Protein AF-A0AAV0VP66-F1 (afdb_monomer)

Mean predicted aligned error: 15.31 Å

Foldseek 3Di:
DDFDFDDDPPPDDPDDQFDFTDGDDPDDDDDDDRDGDPRPDCPPPPPFPFFDLVQLVVLLVVLLVVLLVLLVVLVVVQVVCVDPVVNLLVLLLLLLQLLQLLLLCLLQQLVCVLVVPPLPPVCSLVVSVVVSVVVVVVLVVVLVCCLVPVDPPDPDPPDDDDDDDDDDDDDDDDDDDDDPPPDDDDDDDDDDDDDDDDDPPPVVNVVVVVLLLVLLLLLLLLLQLQSSGPSLSNVLSSVSSSSNCNSPSVDDDSVSSPNSVVNNVVCNPVVNSSVSSNVSSVSSNVCSVPPSSVVLSVSLVVLVVVPSVSSVVSVVSSNNSNCVNSVVSSCSRNVCPSVD

Structure (mmCIF, N/CA/C/O backbone):
data_AF-A0AAV0VP66-F1
#
_entry.id   AF-A0AAV0VP66-F1
#
loop_
_atom_site.group_PDB
_atom_site.id
_atom_site.type_symbol
_atom_site.label_atom_id
_atom_site.label_alt_id
_atom_site.label_comp_id
_atom_site.label_asym_id
_atom_site.label_entity_id
_atom_site.label_seq_id
_atom_site.pdbx_PDB_ins_code
_atom_site.Cartn_x
_atom_site.Cartn_y
_atom_site.Cartn_z
_atom_site.occupancy
_atom_site.B_iso_or_equiv
_atom_site.auth_seq_id
_atom_site.auth_comp_id
_atom_site.auth_asym_id
_atom_site.auth_atom_id
_atom_site.pdbx_PDB_model_num
ATOM 1 N N . MET A 1 1 ? 20.332 17.470 -10.797 1.00 33.59 1 MET A N 1
ATOM 2 C CA . MET A 1 1 ? 21.460 16.596 -11.175 1.00 33.59 1 MET A CA 1
ATOM 3 C C . MET A 1 1 ? 21.037 15.787 -12.396 1.00 33.59 1 MET A C 1
ATOM 5 O O . MET A 1 1 ? 20.355 14.786 -12.252 1.00 33.59 1 MET A O 1
ATOM 9 N N . LEU A 1 2 ? 21.319 16.294 -13.599 1.00 23.45 2 LEU A N 1
ATOM 10 C CA . LEU A 1 2 ? 21.041 15.607 -14.865 1.00 23.45 2 LEU A CA 1
ATOM 11 C C . LEU A 1 2 ? 22.327 14.895 -15.286 1.00 23.45 2 LEU A C 1
ATOM 13 O O . LEU A 1 2 ? 23.313 15.558 -15.590 1.00 23.45 2 LEU A O 1
ATOM 17 N N . VAL A 1 3 ? 22.329 13.564 -15.258 1.00 33.28 3 VAL A N 1
ATOM 18 C CA . VAL A 1 3 ? 23.440 12.749 -15.763 1.00 33.28 3 VAL A CA 1
ATOM 19 C C . VAL A 1 3 ? 23.057 12.293 -17.166 1.00 33.28 3 VAL A C 1
ATOM 21 O O . VAL A 1 3 ? 22.170 11.459 -17.320 1.00 33.28 3 VAL A O 1
ATOM 24 N N . TYR A 1 4 ? 23.692 12.859 -18.192 1.00 28.89 4 TYR A N 1
ATOM 25 C CA . TYR A 1 4 ? 23.571 12.364 -19.563 1.00 28.89 4 TYR A CA 1
ATOM 26 C C . TYR A 1 4 ? 24.667 11.326 -19.821 1.00 28.89 4 TYR A C 1
ATOM 28 O O . TYR A 1 4 ? 25.852 11.637 -19.737 1.00 28.89 4 TYR A O 1
ATOM 36 N N . LEU A 1 5 ? 24.270 10.099 -20.160 1.00 36.03 5 LEU A N 1
ATOM 37 C CA . LEU A 1 5 ? 25.156 9.082 -20.725 1.00 36.03 5 LEU A CA 1
ATOM 38 C C . LEU A 1 5 ? 25.125 9.226 -22.248 1.00 36.03 5 LEU A C 1
ATOM 40 O O . LEU A 1 5 ? 24.182 8.782 -22.895 1.00 36.03 5 LEU A O 1
ATOM 44 N N . SER A 1 6 ? 26.143 9.865 -22.823 1.00 30.36 6 SER A N 1
ATOM 45 C CA . SER A 1 6 ? 26.323 9.891 -24.276 1.00 30.36 6 SER A CA 1
ATOM 46 C C . SER A 1 6 ? 27.320 8.800 -24.659 1.00 30.36 6 SER A C 1
ATOM 48 O O . SER A 1 6 ? 28.516 8.921 -24.400 1.00 30.36 6 SER A O 1
ATOM 50 N N . CYS A 1 7 ? 26.830 7.692 -25.217 1.00 34.31 7 CYS A N 1
ATOM 51 C CA . CYS A 1 7 ? 27.680 6.624 -25.735 1.00 34.31 7 CYS A CA 1
ATOM 52 C C . CYS A 1 7 ? 28.031 6.962 -27.192 1.00 34.31 7 CYS A C 1
ATOM 54 O O . CYS A 1 7 ? 27.229 6.735 -28.096 1.00 34.31 7 CYS A O 1
ATOM 56 N N . TYR A 1 8 ? 29.196 7.571 -27.425 1.00 35.44 8 TYR A N 1
ATOM 57 C CA . TYR A 1 8 ? 29.696 7.788 -28.784 1.00 35.44 8 TYR A CA 1
ATOM 58 C C . TYR A 1 8 ? 30.262 6.476 -29.340 1.00 35.44 8 TYR A C 1
ATOM 60 O O . TYR A 1 8 ? 31.056 5.810 -28.676 1.00 35.44 8 TYR A O 1
ATOM 68 N N . GLN A 1 9 ? 29.869 6.117 -30.566 1.00 34.59 9 GLN A N 1
ATOM 69 C CA . GLN A 1 9 ? 30.483 5.029 -31.332 1.00 34.59 9 GLN A CA 1
ATOM 70 C C . GLN A 1 9 ? 32.011 5.189 -31.350 1.00 34.59 9 GLN A C 1
ATOM 72 O O . GLN A 1 9 ? 32.533 6.221 -31.775 1.00 34.59 9 GLN A O 1
ATOM 77 N N . CYS A 1 10 ? 32.724 4.156 -30.895 1.00 37.25 10 CYS A N 1
ATOM 78 C CA . CYS A 1 10 ? 34.175 4.058 -30.995 1.00 37.25 10 CYS A CA 1
ATOM 79 C C . CYS A 1 10 ? 34.582 3.865 -32.458 1.00 37.25 10 CYS A C 1
ATOM 81 O O . CYS A 1 10 ? 34.696 2.735 -32.922 1.00 37.25 10 CYS A O 1
ATOM 83 N N . ASP A 1 11 ? 34.840 4.962 -33.162 1.0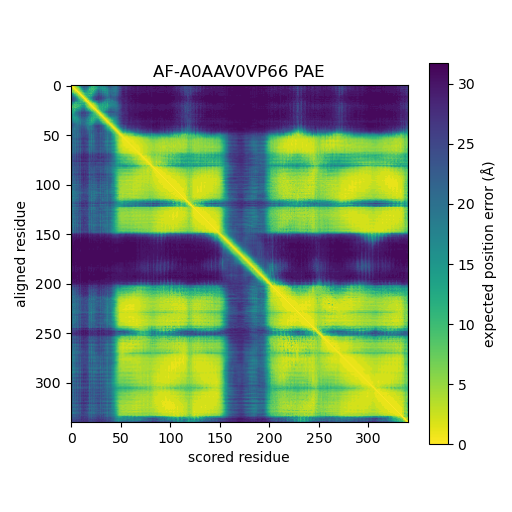0 37.94 11 ASP A N 1
ATOM 84 C CA . ASP A 1 11 ? 35.506 4.929 -34.460 1.00 37.94 11 ASP A CA 1
ATOM 85 C C . ASP A 1 11 ? 36.906 5.536 -34.305 1.00 37.94 11 ASP A C 1
ATOM 87 O O . ASP A 1 11 ? 37.148 6.715 -34.554 1.00 37.94 11 ASP A O 1
ATOM 91 N N . ASN A 1 12 ? 37.843 4.743 -33.772 1.00 37.25 12 ASN A N 1
ATOM 92 C CA . ASN A 1 12 ? 39.264 5.020 -33.966 1.00 37.25 12 ASN A CA 1
ATOM 93 C C . ASN A 1 12 ? 40.121 3.759 -33.797 1.00 37.25 12 ASN A C 1
ATOM 95 O O . ASN A 1 12 ? 40.242 3.178 -32.717 1.00 37.25 12 ASN A O 1
ATOM 99 N N . ALA A 1 13 ? 40.742 3.358 -34.904 1.00 41.72 13 ALA A N 1
ATOM 100 C CA . ALA A 1 13 ? 41.422 2.087 -35.141 1.00 41.72 13 ALA A CA 1
ATOM 101 C C . ALA A 1 13 ? 42.777 1.908 -34.420 1.00 41.72 13 ALA A C 1
ATOM 103 O O . ALA A 1 13 ? 43.668 1.242 -34.943 1.00 41.72 13 ALA A O 1
ATOM 104 N N . SER A 1 14 ? 42.978 2.494 -33.237 1.00 41.12 14 SER A N 1
ATOM 105 C CA . SER A 1 14 ? 44.289 2.463 -32.567 1.00 41.12 14 SER A CA 1
ATOM 106 C C . SER A 1 14 ? 44.303 2.000 -31.108 1.00 41.12 14 SER A C 1
ATOM 108 O O . SER A 1 14 ? 45.395 1.717 -30.617 1.00 41.12 14 SER A O 1
ATOM 110 N N . ARG A 1 15 ? 43.153 1.796 -30.436 1.00 37.66 15 ARG A N 1
ATOM 111 C CA . ARG A 1 15 ? 43.053 1.037 -29.162 1.00 37.66 15 ARG A CA 1
ATOM 112 C C . ARG A 1 15 ? 41.655 0.409 -28.987 1.00 37.66 15 ARG A C 1
ATOM 114 O O . ARG A 1 15 ? 40.714 1.151 -28.736 1.00 37.66 15 ARG A O 1
ATOM 121 N N . PRO A 1 16 ? 41.488 -0.925 -29.067 1.00 34.44 16 PRO A N 1
ATOM 122 C CA . PRO A 1 16 ? 40.156 -1.526 -29.189 1.00 34.44 16 PRO A CA 1
ATOM 123 C C . PRO A 1 16 ? 39.355 -1.681 -27.877 1.00 34.44 16 PRO A C 1
ATOM 125 O O . PRO A 1 16 ? 38.192 -2.051 -27.953 1.00 34.44 16 PRO A O 1
ATOM 128 N N . ASN A 1 17 ? 39.910 -1.395 -26.686 1.00 37.16 17 ASN A N 1
ATOM 129 C CA . ASN A 1 17 ? 39.312 -1.856 -25.414 1.00 37.16 17 ASN A CA 1
ATOM 130 C C . ASN A 1 17 ? 39.158 -0.790 -24.302 1.00 37.16 17 ASN A C 1
ATOM 132 O O . ASN A 1 17 ? 39.160 -1.146 -23.125 1.00 37.16 17 ASN A O 1
ATOM 136 N N . SER A 1 18 ? 39.040 0.507 -24.607 1.00 36.22 18 SER A N 1
ATOM 137 C CA . SER A 1 18 ? 38.801 1.524 -23.563 1.00 36.22 18 SER A CA 1
ATOM 138 C C . SER A 1 18 ? 37.602 2.412 -23.882 1.00 36.22 18 SER A C 1
ATOM 140 O O . SER A 1 18 ? 37.691 3.275 -24.751 1.00 36.22 18 SER A O 1
ATOM 142 N N . CYS A 1 19 ? 36.506 2.229 -23.142 1.00 39.53 19 CYS A N 1
ATOM 143 C CA . CYS A 1 19 ? 35.418 3.203 -23.063 1.00 39.53 19 CYS A CA 1
ATOM 144 C C . CYS A 1 19 ? 35.685 4.142 -21.882 1.00 39.53 19 CYS A C 1
ATOM 146 O O . CYS A 1 19 ? 35.776 3.700 -20.738 1.00 39.53 19 CYS A O 1
ATOM 148 N N . THR A 1 20 ? 35.819 5.434 -22.154 1.00 39.38 20 THR A N 1
ATOM 149 C CA . THR A 1 20 ? 35.870 6.487 -21.133 1.00 39.38 20 THR A CA 1
ATOM 150 C C . THR A 1 20 ? 34.473 7.066 -20.943 1.00 39.38 20 THR A C 1
ATOM 152 O O . THR A 1 20 ? 33.881 7.561 -21.897 1.00 39.38 20 THR A O 1
ATOM 155 N N . VAL A 1 21 ? 33.950 7.003 -19.717 1.00 41.31 21 VAL A N 1
ATOM 156 C CA . VAL A 1 21 ? 32.715 7.694 -19.317 1.00 41.31 21 VAL A CA 1
ATOM 157 C C . VAL A 1 21 ? 33.120 9.000 -18.641 1.00 41.31 21 VAL A C 1
ATOM 159 O O . VAL A 1 21 ? 33.776 8.976 -17.600 1.00 41.31 21 VAL A O 1
ATOM 162 N N . GLU A 1 22 ? 32.763 10.135 -19.236 1.00 35.69 22 GLU A N 1
ATOM 163 C CA . GLU A 1 22 ? 32.939 11.448 -18.612 1.00 35.69 22 GLU A CA 1
ATOM 164 C C . GLU A 1 22 ? 31.663 11.857 -17.873 1.00 35.69 22 GLU A C 1
ATOM 166 O O . GLU A 1 22 ? 30.571 11.858 -18.437 1.00 35.69 22 GLU A O 1
ATOM 171 N N . PHE A 1 23 ? 31.809 12.231 -16.601 1.00 38.91 23 PHE A N 1
ATOM 172 C CA . PHE A 1 23 ? 30.748 12.864 -15.823 1.00 38.91 23 PHE A CA 1
ATOM 173 C C . PHE A 1 23 ? 30.975 14.376 -15.846 1.00 38.91 23 PHE A C 1
ATOM 175 O O . PHE A 1 23 ? 31.950 14.863 -15.275 1.00 38.91 23 PHE A O 1
ATOM 182 N N . VAL A 1 24 ? 30.085 15.123 -16.500 1.00 35.12 24 VAL A N 1
ATOM 183 C CA . VAL A 1 24 ? 30.126 16.592 -16.493 1.00 35.12 24 VAL A CA 1
ATOM 184 C C . VAL A 1 24 ? 29.212 17.103 -15.378 1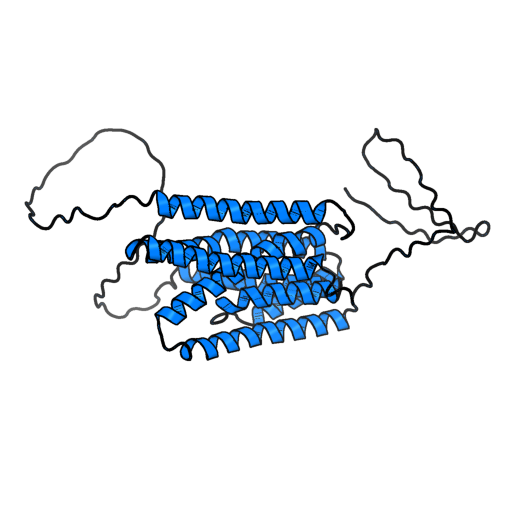.00 35.12 24 VAL A C 1
ATOM 186 O O . VAL A 1 24 ? 27.994 16.960 -15.449 1.00 35.12 24 VAL A O 1
ATOM 189 N N . SER A 1 25 ? 29.806 17.691 -14.337 1.00 33.56 25 SER A N 1
ATOM 190 C CA . SER A 1 25 ? 29.098 18.444 -13.294 1.00 33.56 25 SER A CA 1
ATOM 191 C C . SER A 1 25 ? 29.155 19.937 -13.619 1.00 33.56 25 SER A C 1
ATOM 193 O O . SER A 1 25 ? 30.245 20.490 -13.752 1.00 33.56 25 SER A O 1
ATOM 195 N N . TYR A 1 26 ? 28.001 20.600 -13.720 1.00 33.56 26 TYR A N 1
ATOM 196 C CA . TYR A 1 26 ? 27.898 22.064 -13.796 1.00 33.56 26 TYR A CA 1
ATOM 197 C C . TYR A 1 26 ? 27.931 22.660 -12.379 1.00 33.56 26 TYR A C 1
ATOM 199 O O . TYR A 1 26 ? 26.950 23.209 -11.894 1.00 33.56 26 TYR A O 1
ATOM 207 N N . GLU A 1 27 ? 29.057 22.513 -11.684 1.00 37.03 27 GLU A N 1
ATOM 208 C CA . GLU A 1 27 ? 29.342 23.289 -10.474 1.00 37.03 27 GLU A CA 1
ATOM 209 C C . GLU A 1 27 ? 30.854 23.511 -10.383 1.00 37.03 27 GLU A C 1
ATOM 211 O O . GLU A 1 27 ? 31.651 22.574 -10.384 1.00 37.03 27 GLU A O 1
ATOM 216 N N . GLU A 1 28 ? 31.245 24.781 -10.389 1.00 40.56 28 GLU A N 1
ATOM 217 C CA . GLU A 1 28 ? 32.529 25.291 -10.882 1.00 40.56 28 GLU A CA 1
ATOM 218 C C . GLU A 1 28 ? 33.746 25.045 -9.961 1.00 40.56 28 GLU A C 1
ATOM 220 O O . GLU A 1 28 ? 34.752 25.726 -10.111 1.00 40.56 28 GLU A O 1
ATOM 225 N N . ASN A 1 29 ? 33.706 24.111 -8.998 1.00 36.66 29 ASN A N 1
ATOM 226 C CA . ASN A 1 29 ? 34.772 24.016 -7.978 1.00 36.66 29 ASN A CA 1
ATOM 227 C C . ASN A 1 29 ? 35.133 22.621 -7.424 1.00 36.66 29 ASN A C 1
ATOM 229 O O . ASN A 1 29 ? 35.753 22.532 -6.364 1.00 36.66 29 ASN A O 1
ATOM 233 N N . TYR A 1 30 ? 34.859 21.527 -8.140 1.00 37.34 30 TYR A N 1
ATOM 234 C CA . TYR A 1 30 ? 35.420 20.211 -7.784 1.00 37.34 30 TYR A CA 1
ATOM 235 C C . TYR A 1 30 ? 36.354 19.687 -8.887 1.00 37.34 30 TYR A C 1
ATOM 237 O O . TYR A 1 30 ? 35.953 19.650 -10.050 1.00 37.34 30 TYR A O 1
ATOM 245 N N . PRO A 1 31 ? 37.601 19.272 -8.577 1.00 32.47 31 PRO A N 1
ATOM 246 C CA . PRO A 1 31 ? 38.510 18.748 -9.589 1.00 32.47 31 PRO A CA 1
ATOM 247 C C . PRO A 1 31 ? 37.990 17.412 -10.135 1.00 32.47 31 PRO A C 1
ATOM 249 O O . PRO A 1 31 ? 37.768 16.459 -9.385 1.00 32.47 31 PRO A O 1
ATOM 252 N N . ILE A 1 32 ? 37.826 17.340 -11.459 1.00 40.25 32 ILE A N 1
ATOM 253 C CA . ILE A 1 32 ? 37.432 16.129 -12.184 1.00 40.25 32 ILE A CA 1
ATOM 254 C C . ILE A 1 32 ? 38.554 15.099 -12.035 1.00 40.25 32 ILE A C 1
ATOM 256 O O . ILE A 1 32 ? 39.595 15.182 -12.688 1.00 40.25 32 ILE A O 1
ATOM 260 N N . ARG A 1 33 ? 38.361 14.105 -11.165 1.00 34.69 33 ARG A N 1
ATOM 261 C CA . ARG A 1 33 ? 39.230 12.929 -11.125 1.00 34.69 33 ARG A CA 1
ATOM 262 C C . ARG A 1 33 ? 38.724 11.945 -12.173 1.00 34.69 33 ARG A C 1
ATOM 264 O O . ARG A 1 33 ? 37.799 11.185 -11.912 1.00 34.69 33 ARG A O 1
ATOM 271 N N . SER A 1 34 ? 39.324 11.963 -13.361 1.00 41.44 34 SER A N 1
ATOM 272 C CA . SER A 1 34 ? 39.089 10.934 -14.375 1.00 41.44 34 SER A CA 1
ATOM 273 C C . SER A 1 34 ? 39.489 9.570 -13.803 1.00 41.44 34 SER A C 1
ATOM 275 O O . SER A 1 34 ? 40.674 9.310 -13.572 1.00 41.44 34 SER A O 1
ATOM 277 N N . MET A 1 35 ? 38.517 8.702 -13.533 1.00 37.09 35 MET A N 1
ATOM 278 C CA . MET A 1 35 ? 38.781 7.334 -13.100 1.00 37.09 35 MET A CA 1
ATOM 279 C C . MET A 1 35 ? 38.911 6.459 -14.348 1.00 37.09 35 MET A C 1
ATOM 281 O O . MET A 1 35 ? 37.916 6.081 -14.959 1.00 37.09 35 MET A O 1
ATOM 285 N N . ALA A 1 36 ? 40.145 6.164 -14.761 1.00 39.12 36 ALA A N 1
ATOM 286 C CA . ALA A 1 36 ? 40.390 5.147 -15.777 1.00 39.12 36 ALA A CA 1
ATOM 287 C C . ALA A 1 36 ? 40.072 3.773 -15.169 1.00 39.12 36 ALA A C 1
ATOM 289 O O . ALA A 1 36 ? 40.739 3.354 -14.223 1.00 39.12 36 ALA A O 1
ATOM 290 N N . ILE A 1 37 ? 39.047 3.090 -15.682 1.00 42.34 37 ILE A N 1
ATOM 291 C CA . ILE A 1 37 ? 38.726 1.716 -15.283 1.00 42.34 37 ILE A CA 1
ATOM 292 C C . ILE A 1 37 ? 39.742 0.789 -15.975 1.00 42.34 37 ILE A C 1
ATOM 294 O O . ILE A 1 37 ? 39.791 0.770 -17.208 1.00 42.34 37 ILE A O 1
ATOM 298 N N . PRO A 1 38 ? 40.585 0.042 -15.235 1.00 35.09 38 PRO A N 1
ATOM 299 C CA . PRO A 1 38 ? 41.500 -0.926 -15.830 1.00 35.09 38 PRO A CA 1
ATOM 300 C C . PRO A 1 38 ? 40.704 -2.058 -16.490 1.00 35.09 38 PRO A C 1
ATOM 302 O O . PRO A 1 38 ? 39.797 -2.615 -15.877 1.00 35.09 38 PRO A O 1
ATOM 305 N N . ALA A 1 39 ? 41.072 -2.426 -17.719 1.00 44.25 39 ALA A N 1
ATOM 306 C CA . ALA A 1 39 ? 40.357 -3.401 -18.552 1.00 44.25 39 ALA A CA 1
ATOM 307 C C . ALA A 1 39 ? 40.325 -4.852 -18.009 1.00 44.25 39 ALA A C 1
ATOM 309 O O . ALA A 1 39 ? 39.733 -5.712 -18.653 1.00 44.25 39 ALA A O 1
ATOM 310 N N . ASP A 1 40 ? 40.937 -5.126 -16.853 1.00 36.41 40 ASP A N 1
ATOM 311 C CA . ASP A 1 40 ? 41.070 -6.474 -16.272 1.00 36.41 40 ASP A CA 1
ATOM 312 C C . ASP A 1 40 ? 40.066 -6.763 -15.137 1.00 36.41 40 ASP A C 1
ATOM 314 O O . ASP A 1 40 ? 39.885 -7.900 -14.726 1.00 36.41 40 ASP A O 1
ATOM 318 N N . ASN A 1 41 ? 39.337 -5.745 -14.665 1.00 38.00 41 ASN A N 1
ATOM 319 C CA . ASN A 1 41 ? 38.252 -5.916 -13.696 1.00 38.00 41 ASN A CA 1
ATOM 320 C C . ASN A 1 41 ? 36.933 -5.451 -14.315 1.00 38.00 41 ASN A C 1
ATOM 322 O O . ASN A 1 41 ? 36.354 -4.441 -13.910 1.00 38.00 41 ASN A O 1
ATOM 326 N N . GLN A 1 42 ? 36.440 -6.201 -15.302 1.00 39.22 42 GLN A N 1
ATOM 327 C CA . GLN A 1 42 ? 35.023 -6.153 -15.648 1.00 39.22 42 GLN A CA 1
ATOM 328 C C . GLN A 1 42 ? 34.234 -6.731 -14.469 1.00 39.22 42 GLN A C 1
ATOM 330 O O . GLN A 1 42 ? 33.908 -7.913 -14.434 1.00 39.22 42 GLN A O 1
ATOM 335 N N . MET A 1 43 ? 33.930 -5.897 -13.473 1.00 35.56 43 MET A N 1
ATOM 336 C CA . MET A 1 43 ? 32.750 -6.149 -12.658 1.00 35.56 43 MET A CA 1
ATOM 337 C C . MET A 1 43 ? 31.578 -5.997 -13.632 1.00 35.56 43 MET A C 1
ATOM 339 O O . MET A 1 43 ? 31.448 -4.917 -14.218 1.00 35.56 43 MET A O 1
ATOM 343 N N . PRO A 1 44 ? 30.783 -7.047 -13.903 1.00 30.94 44 PRO A N 1
ATOM 344 C CA . PRO A 1 44 ? 29.649 -6.902 -14.793 1.00 30.94 44 PRO A CA 1
ATOM 345 C C . PRO A 1 44 ? 28.744 -5.853 -14.155 1.00 30.94 44 PRO A C 1
ATOM 347 O O . PRO A 1 44 ? 28.190 -6.074 -13.079 1.00 30.94 44 PRO A O 1
ATOM 350 N N . ILE A 1 45 ? 28.635 -4.681 -14.783 1.00 42.03 45 ILE A N 1
ATOM 351 C CA . ILE A 1 45 ? 27.536 -3.772 -14.496 1.00 42.03 45 ILE A CA 1
ATOM 352 C C . ILE A 1 45 ? 26.317 -4.581 -14.914 1.00 42.03 45 ILE A C 1
ATOM 354 O O . ILE A 1 45 ? 26.068 -4.761 -16.106 1.00 42.03 45 ILE A O 1
ATOM 358 N N . SER A 1 46 ? 25.628 -5.167 -13.939 1.00 36.41 46 SER A N 1
ATOM 359 C CA . SER A 1 46 ? 24.356 -5.835 -14.147 1.00 36.41 46 SER A CA 1
ATOM 360 C C . SER A 1 46 ? 23.362 -4.754 -14.556 1.00 36.41 46 SER A C 1
ATOM 362 O O . SER A 1 46 ? 22.649 -4.206 -13.717 1.00 36.41 46 SER A O 1
ATOM 364 N N . LEU A 1 47 ? 23.368 -4.377 -15.838 1.00 47.44 47 LEU A N 1
ATOM 365 C CA . LEU A 1 47 ? 22.256 -3.652 -16.422 1.00 47.44 47 LEU A CA 1
ATOM 366 C C . LEU A 1 47 ? 21.050 -4.563 -16.221 1.00 47.44 47 LEU A C 1
ATOM 368 O O . LEU A 1 47 ? 20.961 -5.618 -16.851 1.00 47.44 47 LEU A O 1
ATOM 372 N N . SER A 1 48 ? 20.175 -4.179 -15.291 1.00 53.56 48 SER A N 1
ATOM 373 C CA . SER A 1 48 ? 18.862 -4.795 -15.144 1.00 53.56 48 SER A CA 1
ATOM 374 C C . SER A 1 48 ? 18.238 -4.842 -16.535 1.00 53.56 48 SER A C 1
ATOM 376 O O . SER A 1 48 ? 18.110 -3.812 -17.203 1.00 53.56 48 SER A O 1
ATOM 378 N N . LYS A 1 49 ? 17.986 -6.053 -17.039 1.00 64.06 49 LYS A N 1
ATOM 379 C CA . LYS A 1 49 ? 17.462 -6.238 -18.388 1.00 64.06 49 LYS A CA 1
ATOM 380 C C . LYS A 1 49 ? 16.052 -5.661 -18.396 1.00 64.06 49 LYS A C 1
ATOM 382 O O . LYS A 1 49 ? 15.167 -6.225 -17.756 1.00 64.06 49 LYS A O 1
ATOM 387 N N . LYS A 1 50 ? 15.859 -4.562 -19.129 1.00 73.44 50 LYS A N 1
ATOM 388 C CA . LYS A 1 50 ? 14.536 -3.959 -19.289 1.00 73.44 50 LYS A 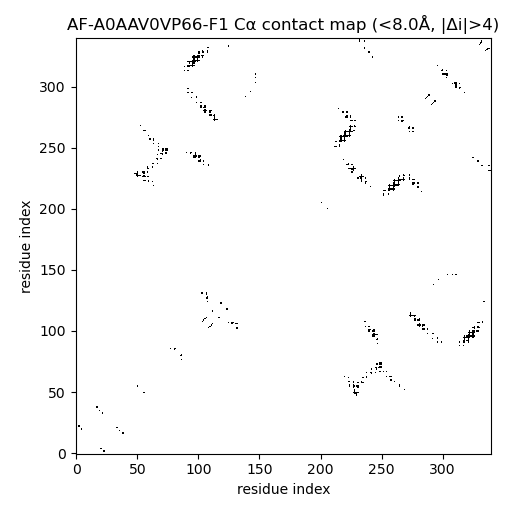CA 1
ATOM 389 C C . LYS A 1 50 ? 13.565 -4.999 -19.851 1.00 73.44 50 LYS A C 1
ATOM 391 O O . LYS A 1 50 ? 13.910 -5.721 -20.792 1.00 73.44 50 LYS A O 1
ATOM 396 N N . SER A 1 51 ? 12.387 -5.092 -19.243 1.00 81.50 51 SER A N 1
ATOM 397 C CA . SER A 1 51 ? 11.326 -6.014 -19.658 1.00 81.50 51 SER A CA 1
ATOM 398 C C . SER A 1 51 ? 10.917 -5.757 -21.111 1.00 81.50 51 SER A C 1
ATOM 400 O O . SER A 1 51 ? 10.867 -4.610 -21.565 1.00 81.50 51 SER A O 1
ATOM 402 N N . THR A 1 52 ? 10.623 -6.810 -21.872 1.00 87.00 52 THR A N 1
ATOM 403 C CA . THR A 1 52 ? 10.044 -6.637 -23.209 1.00 87.00 52 THR A CA 1
ATOM 404 C C . THR A 1 52 ? 8.615 -6.113 -23.098 1.00 87.00 52 THR A C 1
ATOM 406 O O . THR A 1 52 ? 7.895 -6.408 -22.149 1.00 87.00 52 THR A O 1
ATOM 409 N N . THR A 1 53 ? 8.142 -5.380 -24.108 1.00 86.75 53 THR A N 1
ATOM 410 C CA . THR A 1 53 ? 6.760 -4.873 -24.111 1.00 86.75 53 THR A CA 1
ATOM 411 C C . THR A 1 53 ? 5.734 -6.000 -23.935 1.00 86.75 53 THR A C 1
ATOM 413 O O . THR A 1 53 ? 4.744 -5.818 -23.237 1.00 86.75 53 THR A O 1
ATOM 416 N N . ALA A 1 54 ? 5.983 -7.182 -24.510 1.00 87.06 54 ALA A N 1
ATOM 417 C CA . ALA A 1 54 ? 5.114 -8.344 -24.336 1.00 87.06 54 ALA A CA 1
ATOM 418 C C . ALA A 1 54 ? 5.112 -8.866 -22.888 1.00 87.06 54 ALA A C 1
ATOM 420 O O . ALA A 1 54 ? 4.039 -9.114 -22.344 1.00 87.06 54 ALA A O 1
ATOM 421 N N . GLU A 1 55 ? 6.284 -8.990 -22.255 1.00 88.38 55 GLU A N 1
ATOM 422 C CA . GLU A 1 55 ? 6.396 -9.358 -20.836 1.00 88.38 55 GLU A CA 1
ATOM 423 C C . GLU A 1 55 ? 5.684 -8.337 -19.943 1.00 88.38 55 GLU A C 1
ATOM 425 O O . GLU A 1 55 ? 4.979 -8.735 -19.018 1.00 88.38 55 GLU A O 1
ATOM 430 N N . ALA A 1 56 ? 5.787 -7.043 -20.261 1.00 89.56 56 ALA A N 1
ATOM 431 C CA . ALA A 1 56 ? 5.132 -5.993 -19.494 1.00 89.56 56 ALA A CA 1
ATOM 432 C C . ALA A 1 56 ? 3.598 -6.077 -19.557 1.00 89.56 56 ALA A C 1
ATOM 434 O O . ALA A 1 56 ? 2.925 -6.001 -18.530 1.00 89.56 56 ALA A O 1
ATOM 435 N N . TRP A 1 57 ? 3.037 -6.295 -20.751 1.00 91.94 57 TRP A N 1
ATOM 436 C CA . TRP A 1 57 ? 1.594 -6.479 -20.925 1.00 91.94 57 TRP A CA 1
ATOM 437 C C . TRP A 1 57 ? 1.086 -7.768 -20.284 1.00 91.94 57 TRP A C 1
ATOM 439 O O . TRP A 1 57 ? 0.057 -7.743 -19.616 1.00 91.94 57 TRP A O 1
ATOM 449 N N . ILE A 1 58 ? 1.788 -8.889 -20.472 1.00 93.56 58 ILE A N 1
ATOM 450 C CA . ILE A 1 58 ? 1.376 -10.177 -19.902 1.00 93.56 58 ILE A CA 1
ATOM 451 C C . ILE A 1 58 ? 1.450 -10.119 -18.374 1.00 93.56 58 ILE A C 1
ATOM 453 O O . ILE A 1 58 ? 0.471 -10.458 -17.714 1.00 93.56 58 ILE A O 1
ATOM 457 N N . GLY A 1 59 ? 2.573 -9.655 -17.819 1.00 92.44 59 GLY A N 1
ATOM 458 C CA . GLY A 1 59 ? 2.757 -9.503 -16.377 1.00 92.44 59 GLY A CA 1
ATOM 459 C C . GLY A 1 59 ? 1.722 -8.561 -15.770 1.00 92.44 59 GLY A C 1
ATOM 460 O O . GLY A 1 59 ? 1.029 -8.939 -14.829 1.00 92.44 59 GLY A O 1
ATOM 461 N N . GLY A 1 60 ? 1.533 -7.388 -16.379 1.00 92.62 60 GLY A N 1
ATOM 462 C CA . GLY A 1 60 ? 0.544 -6.406 -15.944 1.00 92.62 60 GLY A CA 1
ATOM 463 C C . GLY A 1 60 ? -0.887 -6.944 -15.944 1.00 92.62 60 GLY A C 1
ATOM 464 O O . GLY A 1 60 ? -1.572 -6.852 -14.930 1.00 92.62 60 GLY A O 1
ATOM 465 N N . LEU A 1 61 ? -1.339 -7.555 -17.045 1.00 92.50 61 LEU A N 1
ATOM 466 C CA . LEU A 1 61 ? -2.700 -8.098 -17.152 1.00 92.50 61 LEU A CA 1
ATOM 467 C C . LEU A 1 61 ? -2.951 -9.247 -16.170 1.00 92.50 61 LEU A C 1
ATOM 469 O O . LEU A 1 61 ? -4.034 -9.334 -15.594 1.00 92.50 61 LEU A O 1
ATOM 473 N N . VAL A 1 62 ? -1.962 -10.124 -15.972 1.00 94.44 62 VAL A N 1
ATOM 474 C CA . VAL A 1 62 ? -2.060 -11.216 -14.996 1.00 94.44 62 VAL A CA 1
ATOM 475 C C . VAL A 1 62 ? -2.154 -10.655 -13.580 1.00 94.44 62 VAL A C 1
ATOM 477 O O . VAL A 1 62 ? -3.032 -11.080 -12.831 1.00 94.44 62 VAL A O 1
ATOM 480 N N . SER A 1 63 ? -1.315 -9.679 -13.225 1.00 92.56 63 SER A N 1
ATOM 481 C CA . SER A 1 63 ? -1.367 -9.023 -11.916 1.00 92.56 63 SER A CA 1
ATOM 482 C C . SER A 1 63 ? -2.707 -8.341 -11.662 1.00 92.56 63 SER A C 1
ATOM 484 O O . SER A 1 63 ? -3.322 -8.605 -10.634 1.00 92.56 63 SER A O 1
ATOM 486 N N . VAL A 1 64 ? -3.203 -7.532 -12.607 1.00 90.50 64 VAL A N 1
ATOM 487 C CA . VAL A 1 64 ? -4.517 -6.873 -12.484 1.00 90.50 64 VAL A CA 1
ATOM 488 C C . VAL A 1 64 ? -5.629 -7.908 -12.327 1.00 90.50 64 VAL A C 1
ATOM 490 O O . VAL A 1 64 ? -6.475 -7.767 -11.452 1.00 90.50 64 VAL A O 1
ATOM 493 N N . GLY A 1 65 ? -5.593 -8.994 -13.104 1.00 88.44 65 GLY A N 1
ATOM 494 C CA . GLY A 1 65 ? -6.555 -10.085 -12.966 1.00 88.44 65 GLY A CA 1
ATOM 495 C C . GLY A 1 65 ? -6.523 -10.749 -11.586 1.00 88.44 65 GLY A C 1
ATOM 496 O O . GLY A 1 65 ? -7.578 -11.042 -11.031 1.00 88.44 65 GLY A O 1
ATOM 497 N N . ILE A 1 66 ? -5.336 -10.974 -11.014 1.00 88.94 66 ILE A N 1
ATOM 498 C CA . ILE A 1 66 ? -5.189 -11.551 -9.668 1.00 88.94 66 ILE A CA 1
ATOM 499 C C . ILE A 1 66 ? -5.712 -10.588 -8.599 1.00 88.94 66 ILE A C 1
ATOM 501 O O . ILE A 1 66 ? -6.449 -11.034 -7.722 1.00 88.94 66 ILE A O 1
ATOM 505 N N . ILE A 1 67 ? -5.360 -9.302 -8.687 1.00 88.06 67 ILE A N 1
ATOM 506 C CA . ILE A 1 67 ? -5.811 -8.263 -7.750 1.00 88.06 67 ILE A CA 1
ATOM 507 C C . ILE A 1 67 ? -7.340 -8.207 -7.765 1.00 88.06 67 ILE A C 1
ATOM 509 O O . ILE A 1 67 ? -7.955 -8.505 -6.749 1.00 88.06 67 ILE A O 1
ATOM 513 N N . SER A 1 68 ? -7.954 -8.047 -8.941 1.00 84.25 68 SER A N 1
ATOM 514 C CA . SER A 1 68 ? -9.418 -7.987 -9.069 1.00 84.25 68 SER A CA 1
ATOM 515 C C . SER A 1 68 ? -10.145 -9.261 -8.616 1.00 84.25 68 SER A C 1
ATOM 517 O O . SER A 1 68 ? -11.305 -9.217 -8.206 1.00 84.25 68 SER A O 1
ATOM 519 N N . LEU A 1 69 ? -9.505 -10.432 -8.706 1.00 82.12 69 LEU A N 1
ATOM 520 C CA . LEU A 1 69 ? -10.067 -11.675 -8.165 1.00 82.12 69 LEU A CA 1
ATOM 521 C C . LEU A 1 69 ? -9.948 -11.752 -6.639 1.00 82.12 69 LEU A C 1
ATOM 523 O O . LEU A 1 69 ? -10.781 -12.402 -6.002 1.00 82.12 69 LEU A O 1
ATOM 527 N N . SER A 1 70 ? -8.930 -11.124 -6.051 1.00 80.69 70 SER A N 1
ATOM 528 C CA . SER A 1 70 ? -8.705 -11.128 -4.605 1.00 80.69 70 SER A CA 1
ATOM 529 C C . SER A 1 70 ? -9.835 -10.418 -3.851 1.00 80.69 70 SER A C 1
ATOM 531 O O . SER A 1 70 ? -10.311 -10.927 -2.833 1.00 80.69 70 SER A O 1
ATOM 533 N N . GLY A 1 71 ? -10.397 -9.363 -4.431 1.00 73.06 71 GLY A N 1
ATOM 534 C CA . GLY A 1 71 ? -11.549 -8.637 -3.906 1.00 73.06 71 GLY A CA 1
ATOM 535 C C . GLY A 1 71 ? -12.829 -9.439 -3.865 1.00 73.06 71 GLY A C 1
ATOM 536 O O . GLY A 1 71 ? -13.579 -9.416 -2.885 1.00 73.06 71 GLY A O 1
ATOM 537 N N . LEU A 1 72 ? -13.036 -10.270 -4.887 1.00 73.81 72 LEU A N 1
ATOM 538 C CA . LEU A 1 72 ? -14.158 -11.200 -4.919 1.00 73.81 72 LEU A CA 1
ATOM 539 C C . LEU A 1 72 ? -14.066 -12.226 -3.777 1.00 73.81 72 LEU A C 1
ATOM 541 O O . LEU A 1 72 ? -15.090 -12.603 -3.202 1.00 73.81 72 LEU A O 1
ATOM 545 N N . VAL A 1 73 ? -12.852 -12.648 -3.401 1.00 74.88 73 VAL A N 1
ATOM 546 C CA . VAL A 1 73 ? -12.640 -13.514 -2.229 1.00 74.88 73 VAL A CA 1
ATOM 547 C C . VAL A 1 73 ? -13.062 -12.791 -0.951 1.00 74.88 73 VAL A C 1
ATOM 549 O O . VAL A 1 73 ? -13.758 -13.393 -0.131 1.00 74.88 73 VAL A O 1
ATOM 552 N N . GLY A 1 74 ? -12.722 -11.508 -0.799 1.00 70.94 74 GLY A N 1
ATOM 553 C CA . GLY A 1 74 ? -13.182 -10.668 0.311 1.00 70.94 74 GLY A CA 1
ATOM 554 C C . GLY A 1 74 ? -14.710 -10.589 0.393 1.00 70.94 74 GLY A C 1
ATOM 555 O O . GLY A 1 74 ? -15.291 -10.852 1.451 1.00 70.94 74 GLY A O 1
ATOM 556 N N . ALA A 1 75 ? -15.376 -10.345 -0.739 1.00 72.38 75 ALA A N 1
ATOM 557 C CA . ALA A 1 75 ? -16.836 -10.274 -0.833 1.00 72.38 75 ALA A CA 1
ATOM 558 C C . ALA A 1 75 ? -17.534 -11.603 -0.483 1.00 72.38 75 ALA A C 1
ATOM 560 O O . ALA A 1 75 ? -18.588 -11.601 0.156 1.00 72.38 75 ALA A O 1
ATOM 561 N N . ILE A 1 76 ? -16.941 -12.745 -0.851 1.00 75.38 76 ILE A N 1
ATOM 562 C CA . ILE A 1 76 ? -17.445 -14.086 -0.503 1.00 75.38 76 ILE A CA 1
ATOM 563 C C . ILE A 1 76 ? -17.153 -14.427 0.965 1.00 75.38 76 ILE A C 1
ATOM 565 O O . ILE A 1 76 ? -17.967 -15.064 1.639 1.00 75.38 76 ILE A O 1
ATOM 569 N N . PHE A 1 77 ? -16.001 -14.006 1.486 1.00 76.81 77 PHE A N 1
ATOM 570 C CA . PHE A 1 77 ? -15.584 -14.288 2.857 1.00 76.81 77 PHE A CA 1
ATOM 571 C C . PHE A 1 77 ? -16.337 -13.440 3.890 1.00 76.81 77 PHE A C 1
ATOM 573 O O . PHE A 1 77 ? -16.623 -13.906 4.995 1.00 76.81 77 PHE A O 1
ATOM 580 N N . TRP A 1 78 ? -16.734 -12.219 3.531 1.00 82.06 78 TRP A N 1
ATOM 581 C CA . TRP A 1 78 ? -17.464 -11.302 4.406 1.00 82.06 78 TRP A CA 1
ATOM 582 C C . TRP A 1 78 ? -18.778 -11.859 4.999 1.00 82.06 78 TRP A C 1
ATO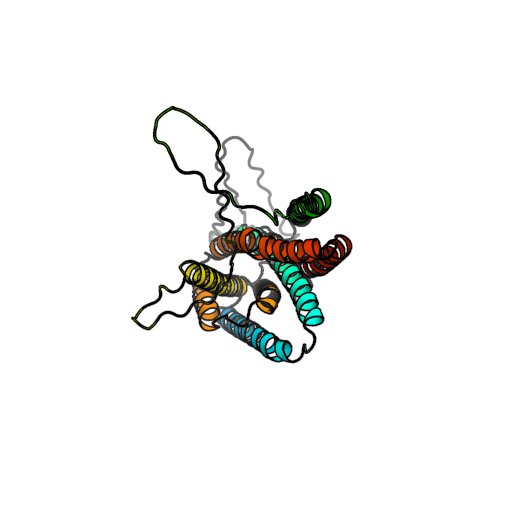M 584 O O . TRP A 1 78 ? -18.984 -11.716 6.212 1.00 82.06 78 TRP A O 1
ATOM 594 N N . PRO A 1 79 ? -19.677 -12.514 4.233 1.00 81.12 79 PRO A N 1
ATOM 595 C CA . PRO A 1 79 ? -20.870 -13.155 4.788 1.00 81.12 79 PRO A CA 1
ATOM 596 C C . PRO A 1 79 ? -20.562 -14.417 5.609 1.00 81.12 79 PRO A C 1
ATOM 598 O O . PRO A 1 79 ? -21.359 -14.762 6.474 1.00 81.12 79 PRO A O 1
ATOM 601 N N . LEU A 1 80 ? -19.412 -15.078 5.409 1.00 80.44 80 LEU A N 1
ATOM 602 C CA . LEU A 1 80 ? -18.998 -16.248 6.206 1.00 80.44 80 LEU A CA 1
ATOM 603 C C . LEU A 1 80 ? -18.559 -15.869 7.634 1.00 80.44 80 LEU A C 1
ATOM 605 O O . LEU A 1 80 ? -18.537 -16.709 8.542 1.00 80.44 80 LEU A O 1
ATOM 609 N N . LEU A 1 81 ? -18.227 -14.597 7.869 1.00 82.00 81 LEU A N 1
ATOM 610 C CA . LEU A 1 81 ? -18.001 -14.052 9.204 1.00 82.00 81 LEU A CA 1
ATOM 611 C C . LEU A 1 81 ? -19.350 -13.802 9.906 1.00 82.00 81 LEU A C 1
ATOM 613 O O . LEU A 1 81 ? -19.809 -12.672 9.993 1.00 82.00 81 LEU A O 1
ATOM 617 N N . ASN A 1 82 ? -19.994 -14.849 10.429 1.00 81.44 82 ASN A N 1
ATOM 618 C CA . ASN A 1 82 ? -21.317 -14.729 11.071 1.00 81.44 82 ASN A CA 1
ATOM 619 C C . ASN A 1 82 ? -21.349 -13.844 12.337 1.00 81.44 82 ASN A C 1
ATOM 621 O O . ASN A 1 82 ? -22.415 -13.364 12.712 1.00 81.44 82 ASN A O 1
ATOM 625 N N . ASP A 1 83 ? -20.212 -13.637 13.010 1.00 87.69 83 ASP A N 1
ATOM 626 C CA . ASP A 1 83 ? -20.138 -12.877 14.265 1.00 87.69 83 ASP A CA 1
ATOM 627 C C . ASP A 1 83 ? -19.721 -11.411 14.008 1.00 87.69 83 ASP A C 1
ATOM 629 O O . ASP A 1 83 ? -18.640 -11.183 13.446 1.00 87.69 83 ASP A O 1
ATOM 633 N N . PRO A 1 84 ? -20.519 -10.407 14.432 1.00 84.44 84 PRO A N 1
ATOM 634 C CA . PRO A 1 84 ? -20.168 -8.993 14.291 1.00 84.44 84 PRO A CA 1
ATOM 635 C C . PRO A 1 84 ? -18.839 -8.626 14.964 1.00 84.44 84 PRO A C 1
ATOM 637 O O . PRO A 1 84 ? -18.112 -7.776 14.447 1.00 84.44 84 PRO A O 1
ATOM 640 N N . ASN A 1 85 ? -18.469 -9.290 16.063 1.00 84.69 85 ASN A N 1
ATOM 641 C CA . ASN A 1 85 ? -17.186 -9.052 16.724 1.00 84.69 85 ASN A CA 1
ATOM 642 C C . ASN A 1 85 ? -16.027 -9.537 15.854 1.00 84.69 85 ASN A C 1
ATOM 644 O O . ASN A 1 85 ? -15.056 -8.808 15.660 1.00 84.69 85 ASN A O 1
ATOM 648 N N . ARG A 1 86 ? -16.162 -10.718 15.236 1.00 85.50 86 ARG A N 1
ATOM 649 C CA . ARG A 1 86 ? -15.170 -11.230 14.279 1.00 85.50 86 ARG A CA 1
ATOM 650 C C . ARG A 1 86 ? -15.007 -10.305 13.079 1.00 85.50 86 ARG A C 1
ATOM 652 O O . ARG A 1 86 ? -13.876 -10.089 12.659 1.00 85.50 86 ARG A O 1
ATOM 659 N N . LYS A 1 87 ? -16.095 -9.735 12.550 1.00 85.38 87 LYS A N 1
ATOM 660 C CA . LYS A 1 87 ? -16.021 -8.753 11.454 1.00 85.38 87 LYS A CA 1
ATOM 661 C C . LYS A 1 87 ? -15.211 -7.522 11.851 1.00 85.38 87 LYS A C 1
ATOM 663 O O . LYS A 1 87 ? -14.298 -7.145 11.123 1.00 85.38 87 LYS A O 1
ATOM 668 N N . LYS A 1 88 ? -15.483 -6.947 13.030 1.00 85.00 88 LYS A N 1
ATOM 669 C CA . LYS A 1 88 ? -14.718 -5.808 13.566 1.00 85.00 88 LYS A CA 1
ATOM 670 C C . LYS A 1 88 ? -13.240 -6.154 13.768 1.00 85.00 88 LYS A C 1
ATOM 672 O O . LYS A 1 88 ? -12.378 -5.370 13.385 1.00 85.00 88 LYS A O 1
ATOM 677 N N . THR A 1 89 ? -12.938 -7.323 14.336 1.00 88.31 89 THR A N 1
ATOM 678 C CA . THR A 1 89 ? -11.561 -7.809 14.525 1.00 88.31 89 THR A CA 1
ATOM 679 C C . THR A 1 89 ? -10.831 -7.954 13.190 1.00 88.31 89 THR A C 1
ATOM 681 O O . THR A 1 89 ? -9.726 -7.441 13.043 1.00 88.31 89 THR A O 1
ATOM 684 N N . VAL A 1 90 ? -11.449 -8.613 12.206 1.00 87.94 90 VAL A N 1
ATOM 685 C CA . VAL A 1 90 ? -10.849 -8.806 10.879 1.00 87.94 90 VAL A CA 1
ATOM 686 C C . VAL A 1 90 ? -10.618 -7.460 10.197 1.00 87.94 90 VAL A C 1
ATOM 688 O O . VAL A 1 90 ? -9.501 -7.204 9.770 1.00 87.94 90 VAL A O 1
ATOM 691 N N . MET A 1 91 ? -11.607 -6.563 10.179 1.00 86.50 91 MET A N 1
ATOM 692 C CA . MET A 1 91 ? -11.454 -5.243 9.555 1.00 86.50 91 MET A CA 1
ATOM 693 C C . MET A 1 91 ? -10.338 -4.410 10.181 1.00 86.50 91 MET A C 1
ATOM 695 O O . MET A 1 91 ? -9.567 -3.794 9.461 1.00 86.50 91 MET A O 1
ATOM 699 N N . ARG A 1 92 ? -10.170 -4.445 11.507 1.00 89.56 92 ARG A N 1
ATOM 700 C CA . ARG A 1 92 ? -9.058 -3.743 12.178 1.00 89.56 92 ARG A CA 1
ATOM 701 C C . ARG A 1 92 ? -7.696 -4.263 11.752 1.00 89.56 92 ARG A C 1
ATOM 703 O O . ARG A 1 92 ? -6.770 -3.478 11.570 1.00 89.56 92 ARG A O 1
ATOM 710 N N . LEU A 1 93 ? -7.577 -5.582 11.635 1.00 91.50 93 LEU A N 1
ATOM 711 C CA . LEU A 1 93 ? -6.341 -6.212 11.197 1.00 91.50 93 LEU A CA 1
ATOM 712 C C . LEU A 1 93 ? -6.048 -5.872 9.731 1.00 91.50 93 LEU A C 1
ATOM 714 O O . LEU A 1 93 ? -4.918 -5.507 9.422 1.00 91.50 93 LEU A O 1
ATOM 718 N N . LEU A 1 94 ? -7.053 -5.963 8.854 1.00 89.25 94 LEU A N 1
ATOM 719 C CA . LEU A 1 94 ? -6.913 -5.689 7.422 1.00 89.25 94 LEU A CA 1
ATOM 720 C C . LEU A 1 94 ? -6.635 -4.212 7.135 1.00 89.25 94 LEU A C 1
ATOM 722 O O . LEU A 1 94 ? -5.743 -3.911 6.354 1.00 89.25 94 LEU A O 1
ATOM 726 N N . LEU A 1 95 ? -7.316 -3.294 7.821 1.00 90.31 95 LEU A N 1
ATOM 727 C CA . LEU A 1 95 ? -7.062 -1.860 7.690 1.00 90.31 95 LEU A CA 1
ATOM 728 C C . LEU A 1 95 ? -5.648 -1.494 8.167 1.00 90.31 95 LEU A C 1
ATOM 730 O O . LEU A 1 95 ? -4.948 -0.711 7.524 1.00 90.31 95 LEU A O 1
ATOM 734 N N . GLY A 1 96 ? -5.189 -2.112 9.262 1.00 93.25 96 GLY A N 1
ATOM 735 C CA . GLY A 1 96 ? -3.800 -2.004 9.700 1.00 93.25 96 GLY A CA 1
ATOM 736 C C . GLY A 1 96 ? -2.826 -2.550 8.653 1.00 93.25 96 GLY A C 1
ATOM 737 O O . GLY A 1 96 ? -1.848 -1.883 8.330 1.00 93.25 96 GLY A O 1
ATOM 738 N N . LEU A 1 97 ? -3.106 -3.734 8.096 1.00 93.06 97 LEU A N 1
ATOM 739 C CA . LEU A 1 97 ? -2.304 -4.357 7.038 1.00 93.06 97 LEU A CA 1
ATOM 740 C C . LEU A 1 97 ? -2.169 -3.441 5.816 1.00 93.06 97 LEU A C 1
ATOM 742 O O . LEU A 1 97 ? -1.042 -3.189 5.398 1.00 93.06 97 LEU A O 1
ATOM 746 N N . ALA A 1 98 ? -3.275 -2.894 5.305 1.00 90.62 98 ALA A N 1
ATOM 747 C CA . ALA A 1 98 ? -3.275 -1.965 4.175 1.00 90.62 98 ALA A CA 1
ATOM 748 C C . ALA A 1 98 ? -2.486 -0.690 4.477 1.00 90.62 98 ALA A C 1
ATOM 750 O O . ALA A 1 98 ? -1.599 -0.322 3.718 1.00 90.62 98 ALA A O 1
ATOM 751 N N . THR A 1 99 ? -2.703 -0.074 5.643 1.00 93.81 99 THR A N 1
ATOM 752 C CA . THR A 1 99 ? -1.954 1.125 6.065 1.00 93.81 99 THR A CA 1
ATOM 753 C C . THR A 1 99 ? -0.447 0.859 6.132 1.00 93.81 99 THR A C 1
ATOM 755 O O . THR A 1 99 ? 0.367 1.687 5.715 1.00 93.81 99 THR A O 1
ATOM 758 N N . GLY A 1 100 ? -0.053 -0.307 6.651 1.00 94.81 100 GLY A N 1
ATOM 759 C CA . GLY A 1 100 ? 1.341 -0.738 6.708 1.00 94.81 100 GLY A CA 1
ATOM 760 C C . GLY A 1 100 ? 1.945 -0.975 5.326 1.00 94.81 100 GLY A C 1
ATOM 761 O O . GLY A 1 100 ? 3.026 -0.461 5.040 1.00 94.81 100 GLY A O 1
ATOM 762 N N . SER A 1 101 ? 1.251 -1.725 4.469 1.00 92.88 101 SER A N 1
ATOM 763 C CA . SER A 1 101 ? 1.698 -2.059 3.111 1.00 92.88 101 SER A CA 1
ATOM 764 C C . SER A 1 101 ? 1.785 -0.824 2.210 1.00 92.88 101 SER A C 1
ATOM 766 O O . SER A 1 101 ? 2.843 -0.597 1.633 1.00 92.88 101 SER A O 1
ATOM 768 N N . LEU A 1 102 ? 0.762 0.033 2.184 1.00 91.81 102 LEU A N 1
ATOM 769 C CA . LEU A 1 102 ? 0.690 1.223 1.325 1.00 91.81 102 LEU A CA 1
ATOM 770 C C . LEU A 1 102 ? 1.764 2.261 1.683 1.00 91.81 102 LEU A C 1
ATOM 772 O O . LEU A 1 102 ? 2.547 2.704 0.837 1.00 91.81 102 LEU A O 1
ATOM 776 N N . SER A 1 103 ? 1.880 2.600 2.974 1.00 95.25 103 SER A N 1
ATOM 777 C CA . SER A 1 103 ? 2.895 3.556 3.442 1.00 95.25 103 SER A CA 1
ATOM 778 C C . SER A 1 103 ? 4.325 3.051 3.268 1.00 95.25 103 SER A C 1
ATOM 780 O O . SER A 1 103 ? 5.224 3.833 2.952 1.00 95.25 103 SER A O 1
ATOM 782 N N . SER A 1 104 ? 4.557 1.752 3.470 1.00 94.56 104 SER A N 1
ATOM 783 C CA . SER A 1 104 ? 5.876 1.151 3.270 1.00 94.56 104 SER A CA 1
ATOM 784 C C . SER A 1 104 ? 6.206 0.957 1.792 1.00 94.56 104 SER A C 1
ATOM 786 O O . SER A 1 104 ? 7.354 1.168 1.424 1.00 94.56 104 SER A O 1
ATOM 788 N N . SER A 1 105 ? 5.233 0.648 0.931 1.00 92.44 105 SER A N 1
ATOM 789 C CA . SER A 1 105 ? 5.400 0.574 -0.527 1.00 92.44 105 SER A CA 1
ATOM 790 C C . SER A 1 105 ? 5.873 1.911 -1.095 1.00 92.44 105 SER A C 1
ATOM 792 O O . SER A 1 105 ? 6.872 1.971 -1.820 1.00 92.44 105 SER A O 1
ATOM 794 N N . ALA A 1 106 ? 5.249 3.012 -0.663 1.00 94.19 106 ALA A N 1
ATOM 795 C CA . ALA A 1 106 ? 5.661 4.352 -1.062 1.00 94.19 106 ALA A CA 1
ATOM 796 C C . ALA A 1 106 ? 7.131 4.649 -0.718 1.00 94.19 106 ALA A C 1
ATOM 798 O O . ALA A 1 106 ? 7.866 5.180 -1.548 1.00 94.19 106 ALA A O 1
ATOM 799 N N . VAL A 1 107 ? 7.571 4.285 0.492 1.00 93.88 107 VAL A N 1
ATOM 800 C CA . VAL A 1 107 ? 8.918 4.596 1.000 1.00 93.88 107 VAL A CA 1
ATOM 801 C C . VAL A 1 107 ? 9.976 3.595 0.524 1.00 93.88 107 VAL A C 1
ATOM 803 O O . VAL A 1 107 ? 11.100 3.994 0.239 1.00 93.88 107 VAL A O 1
ATOM 806 N N . PHE A 1 108 ? 9.655 2.304 0.459 1.00 91.19 108 PHE A N 1
ATOM 807 C CA . PHE A 1 108 ? 10.609 1.235 0.153 1.00 91.19 108 PHE A CA 1
ATOM 808 C C . PHE A 1 108 ? 10.700 0.921 -1.338 1.00 91.19 108 PHE A C 1
ATOM 810 O O . PHE A 1 108 ? 11.785 0.567 -1.782 1.00 91.19 108 PHE A O 1
ATOM 817 N N . GLN A 1 109 ? 9.612 1.043 -2.105 1.00 89.94 109 GLN A N 1
ATOM 818 C CA . GLN A 1 109 ? 9.567 0.616 -3.512 1.00 89.94 109 GLN A CA 1
ATOM 819 C C . GLN A 1 109 ? 9.461 1.799 -4.474 1.00 89.94 109 GLN A C 1
ATOM 821 O O . GLN A 1 109 ? 10.300 1.948 -5.357 1.00 89.94 109 GLN A O 1
ATOM 826 N N . LEU A 1 110 ? 8.474 2.680 -4.284 1.00 91.31 110 LEU A N 1
ATOM 827 C CA . LEU A 1 110 ? 8.192 3.750 -5.249 1.00 91.31 110 LEU A CA 1
ATOM 828 C C . LEU A 1 110 ? 9.223 4.881 -5.194 1.00 91.31 110 LEU A C 1
ATOM 830 O O . LEU A 1 110 ? 9.688 5.354 -6.229 1.00 91.31 110 LEU A O 1
ATOM 834 N N . LEU A 1 111 ? 9.626 5.298 -3.992 1.00 90.69 111 LEU A N 1
ATOM 835 C CA . LEU A 1 111 ? 10.605 6.367 -3.814 1.00 90.69 111 LEU A CA 1
ATOM 836 C C . LEU A 1 111 ? 12.005 6.052 -4.388 1.00 90.69 111 LEU A C 1
ATOM 838 O O . LEU A 1 111 ? 12.534 6.903 -5.108 1.00 90.69 111 LEU A O 1
ATOM 842 N N . PRO A 1 112 ? 12.647 4.895 -4.124 1.00 87.06 112 PRO A N 1
ATOM 843 C CA . PRO A 1 112 ? 13.951 4.615 -4.723 1.00 87.06 112 PRO A CA 1
ATOM 844 C C . PRO A 1 112 ? 13.872 4.431 -6.237 1.00 87.06 112 PRO A C 1
ATOM 846 O O . PRO A 1 112 ? 14.781 4.880 -6.936 1.00 87.06 112 PRO A O 1
ATOM 849 N N . GLU A 1 113 ? 12.789 3.841 -6.749 1.00 84.88 113 GLU A N 1
ATOM 850 C CA . GLU A 1 113 ? 12.591 3.638 -8.186 1.00 84.88 113 GLU A CA 1
ATOM 851 C C . GLU A 1 113 ? 12.375 4.977 -8.915 1.00 84.88 113 GLU A C 1
ATOM 853 O O . GLU A 1 113 ? 12.954 5.221 -9.974 1.00 84.88 113 GLU A O 1
ATOM 858 N N . ALA A 1 114 ? 11.643 5.912 -8.299 1.00 88.19 114 ALA A N 1
ATOM 859 C CA . ALA A 1 114 ? 11.474 7.278 -8.794 1.00 88.19 114 ALA A CA 1
ATOM 860 C C . ALA A 1 114 ? 12.810 8.007 -9.008 1.00 88.19 114 ALA A C 1
ATOM 862 O O . ALA A 1 114 ? 13.001 8.698 -10.012 1.00 88.19 114 ALA A O 1
ATOM 863 N N . PHE A 1 115 ? 13.745 7.831 -8.074 1.00 85.06 115 PHE A N 1
ATOM 864 C CA . PHE A 1 115 ? 15.078 8.432 -8.128 1.00 85.06 115 PHE A CA 1
ATOM 865 C C . PHE A 1 115 ? 16.127 7.548 -8.817 1.00 85.06 115 PHE A C 1
ATOM 867 O O . PHE A 1 115 ? 17.283 7.965 -8.923 1.00 85.06 115 PHE A O 1
ATOM 874 N N . LYS A 1 116 ? 15.749 6.348 -9.283 1.00 78.62 116 LYS A N 1
ATOM 875 C CA . LYS A 1 116 ? 16.652 5.323 -9.837 1.00 78.62 116 LYS A CA 1
ATOM 876 C C . LYS A 1 116 ? 17.850 5.047 -8.919 1.00 78.62 116 LYS A C 1
ATOM 878 O O . LYS A 1 116 ? 18.985 4.906 -9.381 1.00 78.62 116 LYS A O 1
ATOM 883 N N . ILE A 1 117 ? 17.611 5.029 -7.606 1.00 73.06 117 ILE A N 1
ATOM 884 C CA . ILE A 1 117 ? 18.657 4.797 -6.607 1.00 73.06 117 ILE A CA 1
ATOM 885 C C . ILE A 1 117 ? 19.071 3.326 -6.706 1.00 73.06 117 ILE A C 1
ATOM 887 O O . ILE A 1 117 ? 18.235 2.450 -6.482 1.00 73.06 117 ILE A O 1
ATOM 891 N N . PRO A 1 118 ? 20.343 3.020 -7.024 1.00 65.25 118 PRO A N 1
ATOM 892 C CA . PRO A 1 118 ? 20.788 1.640 -7.104 1.00 65.25 118 PRO A CA 1
ATOM 893 C C . PRO A 1 118 ? 20.668 0.976 -5.731 1.00 65.25 118 PRO A C 1
ATOM 895 O O . PRO A 1 118 ? 21.077 1.540 -4.717 1.00 65.25 118 PRO A O 1
ATOM 898 N N . GLU A 1 119 ? 20.166 -0.258 -5.700 1.00 58.12 119 GLU A N 1
ATOM 899 C CA . GLU A 1 119 ? 19.949 -1.027 -4.465 1.00 58.12 119 GLU A CA 1
ATOM 900 C C . GLU A 1 119 ? 21.212 -1.202 -3.604 1.00 58.12 119 GLU A C 1
ATOM 902 O O . GLU A 1 119 ? 21.127 -1.480 -2.408 1.00 58.12 119 GLU A O 1
ATOM 907 N N . SER A 1 120 ? 22.395 -1.064 -4.210 1.00 56.06 120 SER A N 1
ATOM 908 C CA . SER A 1 120 ? 23.692 -1.140 -3.538 1.00 56.06 120 SER A CA 1
ATOM 909 C C . SER A 1 120 ? 24.077 0.142 -2.801 1.00 56.06 120 SER A C 1
ATOM 911 O O . SER A 1 120 ? 25.171 0.189 -2.242 1.00 56.06 120 SER A O 1
ATOM 913 N N . PHE A 1 121 ? 23.245 1.190 -2.822 1.00 60.59 121 PHE A N 1
ATOM 914 C CA . PHE A 1 121 ? 23.502 2.412 -2.068 1.00 60.59 121 PHE A CA 1
ATOM 915 C C . PHE A 1 121 ? 23.364 2.105 -0.564 1.00 60.59 121 PHE A C 1
ATOM 917 O O . PHE A 1 121 ? 22.245 1.886 -0.087 1.00 60.59 121 PHE A O 1
ATOM 924 N N . PRO A 1 122 ? 24.478 2.046 0.193 1.00 57.78 122 PRO A N 1
ATOM 925 C CA . PRO A 1 122 ? 24.518 1.404 1.511 1.00 57.78 122 PRO A CA 1
ATOM 926 C C . PRO A 1 122 ? 23.610 2.080 2.550 1.00 57.78 122 PRO A C 1
ATOM 928 O O . PRO A 1 122 ? 23.155 1.425 3.486 1.00 57.78 122 PRO A O 1
ATOM 931 N N . ASP A 1 123 ? 23.265 3.352 2.342 1.00 74.06 123 ASP A N 1
ATOM 932 C CA . ASP A 1 123 ? 22.505 4.143 3.311 1.00 74.06 123 ASP A CA 1
ATOM 933 C C . ASP A 1 123 ? 20.994 4.188 3.042 1.00 74.06 123 ASP A C 1
ATOM 935 O O . ASP A 1 123 ? 20.226 4.555 3.938 1.00 74.06 123 ASP A O 1
ATOM 939 N N . TYR A 1 124 ? 20.520 3.798 1.848 1.00 84.12 124 TYR A N 1
ATOM 940 C CA . TYR A 1 124 ? 19.106 3.994 1.501 1.00 84.12 124 TYR A CA 1
ATOM 941 C C . TYR A 1 124 ? 18.181 3.096 2.322 1.00 84.12 124 TYR A C 1
ATOM 943 O O . TYR A 1 124 ? 17.197 3.571 2.877 1.00 84.12 124 TYR A O 1
ATOM 951 N N . ARG A 1 125 ? 18.530 1.813 2.479 1.00 85.31 125 ARG A N 1
ATOM 952 C CA . ARG A 1 125 ? 17.749 0.847 3.270 1.00 85.31 125 ARG A CA 1
ATOM 953 C C . ARG A 1 125 ? 17.489 1.346 4.691 1.00 85.31 125 ARG A C 1
ATOM 955 O O . ARG A 1 125 ? 16.359 1.305 5.167 1.00 85.31 125 ARG A O 1
ATOM 962 N N . HIS A 1 126 ? 18.535 1.817 5.368 1.00 87.81 126 HIS A N 1
ATOM 963 C CA . HIS A 1 126 ? 18.425 2.321 6.735 1.00 87.81 126 HIS A CA 1
ATOM 964 C C . HIS A 1 126 ? 17.677 3.654 6.792 1.00 87.81 126 HIS A C 1
ATOM 966 O O . HIS A 1 126 ? 16.841 3.838 7.673 1.00 87.81 126 HIS A O 1
ATOM 972 N N . THR A 1 127 ? 17.915 4.547 5.829 1.00 89.69 127 THR A N 1
ATOM 973 C CA . THR A 1 127 ? 17.194 5.824 5.724 1.00 89.69 127 THR A CA 1
ATOM 974 C C . THR A 1 127 ? 15.697 5.593 5.533 1.00 89.69 127 THR A C 1
ATOM 976 O O . THR A 1 127 ? 14.892 6.131 6.287 1.00 89.69 127 THR A O 1
ATOM 979 N N . ALA A 1 128 ? 15.322 4.727 4.593 1.00 91.12 128 ALA A N 1
ATOM 980 C CA . ALA A 1 128 ? 13.941 4.372 4.302 1.00 91.12 128 ALA A CA 1
ATOM 981 C C . ALA A 1 128 ? 13.262 3.709 5.513 1.00 91.12 128 ALA A C 1
ATOM 983 O O . ALA A 1 128 ? 12.147 4.080 5.878 1.00 91.12 128 ALA A O 1
ATOM 984 N N . LEU A 1 129 ? 13.952 2.790 6.201 1.00 92.81 129 LEU A N 1
ATOM 985 C CA . LEU A 1 129 ? 13.470 2.198 7.455 1.00 92.81 129 LEU A CA 1
ATOM 986 C C . LEU A 1 129 ? 13.195 3.254 8.529 1.00 92.81 129 LEU A C 1
ATOM 988 O O . LEU A 1 129 ? 12.143 3.217 9.160 1.00 92.81 129 LEU A O 1
ATOM 992 N N . ILE A 1 130 ? 14.118 4.196 8.739 1.00 94.00 130 ILE A N 1
ATOM 993 C CA . ILE A 1 130 ? 13.947 5.280 9.716 1.00 94.00 130 ILE A CA 1
ATOM 994 C C . ILE A 1 130 ? 12.780 6.187 9.313 1.00 94.00 130 ILE A C 1
ATOM 996 O O . ILE A 1 130 ? 11.981 6.559 10.171 1.00 94.00 130 ILE A O 1
ATOM 1000 N N . MET A 1 131 ? 12.635 6.504 8.023 1.00 94.62 131 MET A N 1
ATOM 1001 C CA . MET A 1 131 ? 11.494 7.265 7.507 1.00 94.62 131 MET A CA 1
ATOM 1002 C C . MET A 1 131 ? 10.172 6.565 7.826 1.00 94.62 131 MET A C 1
ATOM 1004 O O . MET A 1 131 ? 9.287 7.182 8.418 1.00 94.62 131 MET A O 1
ATOM 1008 N N . TRP A 1 132 ? 10.042 5.274 7.516 1.00 95.94 132 TRP A N 1
ATOM 1009 C CA . TRP A 1 132 ? 8.810 4.540 7.800 1.00 95.94 132 TRP A CA 1
ATOM 1010 C C . TRP A 1 132 ? 8.547 4.400 9.310 1.00 95.94 132 TRP A C 1
ATOM 1012 O O . TRP A 1 132 ? 7.435 4.658 9.772 1.00 95.94 132 TRP A O 1
ATOM 1022 N N . LEU A 1 133 ? 9.579 4.101 10.109 1.00 96.38 133 LEU A N 1
ATOM 1023 C CA . LEU A 1 133 ? 9.475 4.056 11.573 1.00 96.38 133 LEU A CA 1
ATOM 1024 C C . LEU A 1 133 ? 9.075 5.407 12.172 1.00 96.38 133 LEU A C 1
ATOM 1026 O O . LEU A 1 133 ? 8.395 5.433 13.194 1.00 96.38 133 LEU A O 1
ATOM 1030 N N . SER A 1 134 ? 9.465 6.524 11.552 1.00 96.69 134 SER A N 1
ATOM 1031 C CA . SER A 1 134 ? 9.038 7.854 11.990 1.00 96.69 134 SER A CA 1
ATOM 1032 C C . SER A 1 134 ? 7.545 8.089 11.746 1.00 96.69 134 SER A C 1
ATOM 1034 O O . SER A 1 134 ? 6.866 8.586 12.643 1.00 96.69 134 SER A O 1
ATOM 1036 N N . LEU A 1 135 ? 7.006 7.661 10.596 1.00 95.38 135 LEU A N 1
ATOM 1037 C CA . LEU A 1 135 ? 5.569 7.733 10.304 1.00 95.38 135 LEU A CA 1
ATOM 1038 C C . LEU A 1 135 ? 4.770 6.871 11.288 1.00 95.38 135 LEU A C 1
ATOM 1040 O O . LEU A 1 135 ? 3.812 7.346 11.899 1.00 95.38 135 LEU A O 1
ATOM 1044 N N . TRP A 1 136 ? 5.217 5.632 11.507 1.00 96.38 136 TRP A N 1
ATOM 1045 C CA . TRP A 1 136 ? 4.615 4.731 12.488 1.00 96.38 136 TRP A CA 1
ATOM 1046 C C . TRP A 1 136 ? 4.713 5.281 13.919 1.00 96.38 136 TRP A C 1
ATOM 1048 O O . TRP A 1 136 ? 3.737 5.261 14.664 1.00 96.38 136 TRP A O 1
ATOM 1058 N N . GLY A 1 137 ? 5.867 5.828 14.301 1.00 95.94 137 GLY A N 1
ATOM 1059 C CA . GLY A 1 137 ? 6.097 6.415 15.619 1.00 95.94 137 GLY A CA 1
ATOM 1060 C C . GLY A 1 137 ? 5.215 7.634 15.891 1.00 95.94 137 GLY A C 1
ATOM 1061 O O . GLY A 1 137 ? 4.670 7.754 16.988 1.00 95.94 137 GLY A O 1
ATOM 1062 N N . LEU A 1 138 ? 5.021 8.510 14.898 1.00 95.19 138 LEU A N 1
ATOM 1063 C CA . LEU A 1 138 ? 4.105 9.650 14.998 1.00 95.19 138 LEU A CA 1
ATOM 1064 C C . LEU A 1 138 ? 2.651 9.194 15.136 1.00 95.19 138 LEU A C 1
ATOM 1066 O O . LEU A 1 138 ? 1.951 9.681 16.023 1.00 95.19 138 LEU A O 1
ATOM 1070 N N . TYR A 1 139 ? 2.225 8.214 14.332 1.00 94.94 139 TYR A N 1
ATOM 1071 C CA . TYR A 1 139 ? 0.908 7.590 14.470 1.00 94.94 139 TYR A CA 1
ATOM 1072 C C . TYR A 1 139 ? 0.697 7.020 15.879 1.00 94.94 139 TYR A C 1
ATOM 1074 O O . TYR A 1 139 ? -0.326 7.284 16.517 1.00 94.94 139 TYR A O 1
ATOM 1082 N N . MET A 1 140 ? 1.681 6.277 16.392 1.00 95.06 140 MET A N 1
ATOM 1083 C CA . MET A 1 140 ? 1.629 5.691 17.729 1.00 95.06 140 MET A CA 1
ATOM 1084 C C . MET A 1 140 ? 1.563 6.751 18.820 1.00 95.06 140 MET A C 1
ATOM 1086 O O . MET A 1 140 ? 0.765 6.619 19.746 1.00 95.06 140 MET A O 1
ATOM 1090 N N . LEU A 1 141 ? 2.372 7.805 18.716 1.00 94.00 141 LEU A N 1
ATOM 1091 C CA . LEU A 1 141 ? 2.401 8.887 19.693 1.00 94.00 141 LEU A CA 1
ATOM 1092 C C . LEU A 1 141 ? 1.066 9.631 19.739 1.00 94.00 141 LEU A C 1
ATOM 1094 O O . LEU A 1 141 ? 0.526 9.836 20.824 1.00 94.00 141 LEU A O 1
ATOM 1098 N N . GLU A 1 142 ? 0.513 9.988 18.581 1.00 92.38 142 GLU A N 1
ATOM 1099 C CA . GLU A 1 142 ? -0.773 10.678 18.493 1.00 92.38 142 GLU A CA 1
ATOM 1100 C C . GLU A 1 142 ? -1.914 9.806 19.034 1.00 92.38 142 GLU A C 1
ATOM 1102 O O . GLU A 1 142 ? -2.732 10.263 19.832 1.00 92.38 142 GLU A O 1
ATOM 1107 N N . THR A 1 143 ? -1.931 8.525 18.668 1.00 91.81 143 THR A N 1
ATOM 1108 C CA . THR A 1 143 ? -3.000 7.597 19.057 1.00 91.81 143 THR A CA 1
ATOM 1109 C C . THR A 1 143 ? -2.941 7.241 20.542 1.00 91.81 143 THR A C 1
ATOM 1111 O O . THR A 1 143 ? -3.963 7.248 21.229 1.00 91.81 143 THR A O 1
ATOM 1114 N N . LEU A 1 144 ? -1.747 6.988 21.088 1.00 93.50 144 LEU A N 1
ATOM 1115 C CA . LEU A 1 144 ? -1.570 6.765 22.526 1.00 93.50 144 LEU A CA 1
ATOM 1116 C C . LEU A 1 144 ? -1.915 8.019 23.331 1.00 93.50 144 LEU A C 1
ATOM 1118 O O . LEU A 1 144 ? -2.569 7.903 24.367 1.00 93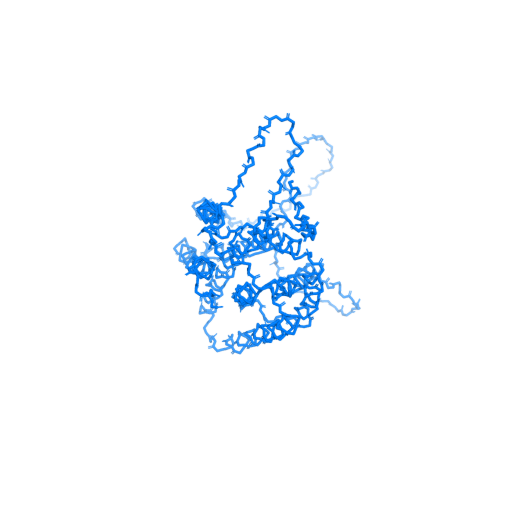.50 144 LEU A O 1
ATOM 1122 N N . ALA A 1 145 ? -1.526 9.207 22.856 1.00 91.12 145 ALA A N 1
ATOM 1123 C CA . ALA A 1 145 ? -1.924 10.463 23.480 1.00 91.12 145 ALA A CA 1
ATOM 1124 C C . ALA A 1 145 ? -3.454 10.615 23.489 1.00 91.12 145 ALA A C 1
ATOM 1126 O O . ALA A 1 145 ? -4.013 10.941 24.534 1.00 91.12 145 ALA A O 1
ATOM 1127 N N . GLY A 1 146 ? -4.135 10.293 22.384 1.00 89.62 146 GLY A N 1
ATOM 1128 C CA . GLY A 1 146 ? -5.600 10.292 22.302 1.00 89.62 146 GLY A CA 1
ATOM 1129 C C . GLY A 1 146 ? -6.267 9.379 23.337 1.00 89.62 146 GLY A C 1
ATOM 1130 O O . GLY A 1 146 ? -7.191 9.800 24.032 1.00 89.62 146 GLY A O 1
ATOM 1131 N N . ILE A 1 147 ? -5.747 8.161 23.525 1.00 90.69 147 ILE A N 1
ATOM 1132 C CA . ILE A 1 147 ? -6.256 7.203 24.525 1.00 90.69 147 ILE A CA 1
ATOM 1133 C C . ILE A 1 147 ? -5.988 7.683 25.965 1.00 90.69 147 ILE A C 1
ATOM 1135 O O . ILE A 1 147 ? -6.848 7.556 26.844 1.00 90.69 147 ILE A O 1
ATOM 1139 N N . ILE A 1 148 ? -4.794 8.228 26.234 1.00 90.38 148 ILE A N 1
ATOM 1140 C CA . ILE A 1 148 ? -4.377 8.677 27.574 1.00 90.38 148 ILE A CA 1
ATOM 1141 C C . ILE A 1 148 ? -5.159 9.922 27.998 1.00 90.38 148 ILE A C 1
ATOM 1143 O O . ILE A 1 148 ? -5.716 9.951 29.099 1.00 90.38 148 ILE A O 1
ATOM 1147 N N . PHE A 1 149 ? -5.216 10.928 27.123 1.00 86.75 149 PHE A N 1
ATOM 1148 C CA . PHE A 1 149 ? -5.840 12.229 27.373 1.00 86.75 149 PHE A CA 1
ATOM 1149 C C . PHE A 1 149 ? -7.323 12.271 27.016 1.00 86.75 149 PHE A C 1
ATOM 1151 O O . PHE A 1 149 ? -7.887 13.363 26.949 1.00 86.75 149 PHE A O 1
ATOM 1158 N N . HIS A 1 150 ? -7.965 11.114 26.819 1.00 79.56 150 HIS A N 1
ATOM 1159 C CA . HIS A 1 150 ? -9.405 11.036 26.614 1.00 79.56 150 HIS A CA 1
ATOM 1160 C C . HIS A 1 150 ? -10.123 11.706 27.794 1.00 79.56 150 HIS A C 1
ATOM 1162 O O . HIS A 1 150 ? -10.238 11.144 28.888 1.00 79.56 150 HIS A O 1
ATOM 1168 N N . LYS A 1 151 ? -10.526 12.961 27.586 1.00 58.72 151 LYS A N 1
ATOM 1169 C CA . LYS A 1 151 ? -11.228 13.783 28.561 1.00 58.72 151 LYS A CA 1
ATOM 1170 C C . LYS A 1 151 ? -12.633 13.209 28.655 1.00 58.72 151 LYS A C 1
ATOM 1172 O O . LYS A 1 151 ? -13.313 13.114 27.639 1.00 58.72 151 LYS A O 1
ATOM 1177 N N . GLU A 1 152 ? -13.049 12.808 29.854 1.00 58.25 152 GLU A N 1
ATOM 1178 C CA . GLU A 1 152 ? -14.400 12.308 30.130 1.00 58.25 152 GLU A CA 1
ATOM 1179 C C . GLU A 1 152 ? -15.449 13.426 29.959 1.00 58.25 152 GLU A C 1
ATOM 1181 O O . GLU A 1 152 ? -16.103 13.854 30.906 1.00 58.25 152 GLU A O 1
ATOM 1186 N N . GLU A 1 153 ? -15.638 13.944 28.749 1.00 54.72 153 GLU A N 1
ATOM 1187 C CA . GLU A 1 153 ? -16.741 14.848 28.434 1.00 54.72 153 GLU A CA 1
ATOM 1188 C C . GLU A 1 153 ? -17.989 14.042 28.073 1.00 54.72 153 GLU A C 1
ATOM 1190 O O . GLU A 1 153 ? -18.480 14.083 26.950 1.00 54.72 153 GLU A O 1
ATOM 1195 N N . LYS A 1 154 ? -18.522 13.291 29.046 1.00 48.56 154 LYS A N 1
ATOM 1196 C CA . LYS A 1 154 ? -19.946 12.919 29.074 1.00 48.56 154 LYS A CA 1
ATOM 1197 C C . LYS A 1 154 ? -20.364 12.354 30.430 1.00 48.56 154 LYS A C 1
ATOM 1199 O O . LYS A 1 154 ? -20.459 11.147 30.616 1.00 48.56 154 LYS A O 1
ATOM 1204 N N . LYS A 1 155 ? -20.678 13.258 31.363 1.00 41.97 155 LYS A N 1
ATOM 1205 C CA . LYS A 1 155 ? -21.698 13.061 32.412 1.00 41.97 155 LYS A CA 1
ATOM 1206 C C . LYS A 1 155 ? -22.077 14.398 33.066 1.00 41.97 155 LYS A C 1
ATOM 1208 O O . LYS A 1 155 ? -21.827 14.629 34.238 1.00 41.97 155 LYS A O 1
ATOM 1213 N N . ILE A 1 156 ? -22.728 15.275 32.307 1.00 41.03 156 ILE A N 1
ATOM 1214 C CA . ILE A 1 156 ? -23.762 16.145 32.884 1.00 41.03 156 ILE A CA 1
ATOM 1215 C C . ILE A 1 156 ? -24.988 15.968 31.994 1.00 41.03 156 ILE A C 1
ATOM 1217 O O . ILE A 1 156 ? -25.169 16.664 30.999 1.00 41.03 156 ILE A O 1
ATOM 1221 N N . GLY A 1 157 ? -25.777 14.940 32.307 1.00 37.78 157 GLY A N 1
ATOM 1222 C CA . GLY A 1 157 ? -27.155 14.874 31.848 1.00 37.78 157 GLY A CA 1
ATOM 1223 C C . GLY A 1 157 ? -27.923 15.959 32.588 1.00 37.78 157 GLY A C 1
ATOM 1224 O O . GLY A 1 157 ? -28.078 15.871 33.802 1.00 37.78 157 GLY A O 1
ATOM 1225 N N . ILE A 1 158 ? -28.345 16.995 31.870 1.00 40.88 158 ILE A N 1
ATOM 1226 C CA . ILE A 1 158 ? -29.428 17.861 32.326 1.00 40.88 158 ILE A CA 1
ATOM 1227 C C . ILE A 1 158 ? -30.710 17.208 31.811 1.00 40.88 158 ILE A C 1
ATOM 1229 O O . ILE A 1 158 ? -31.219 17.556 30.748 1.00 40.88 158 ILE A O 1
ATOM 1233 N N . ASP A 1 159 ? -31.167 16.195 32.544 1.00 39.19 159 ASP A N 1
ATOM 1234 C CA . ASP A 1 159 ? -32.600 15.988 32.699 1.00 39.19 159 ASP A CA 1
ATOM 1235 C C . ASP A 1 159 ? -33.081 17.009 33.743 1.00 39.19 159 ASP A C 1
ATOM 1237 O O . ASP A 1 159 ? -32.371 17.310 34.698 1.00 39.19 159 ASP A O 1
ATOM 1241 N N . GLU A 1 160 ? -34.287 17.524 33.528 1.00 39.53 160 GLU A N 1
ATOM 1242 C CA . GLU A 1 160 ? -34.992 18.570 34.280 1.00 39.53 160 GLU A CA 1
ATOM 1243 C C . GLU A 1 160 ? -34.692 20.046 33.954 1.00 39.53 160 GLU A C 1
ATOM 1245 O O . GLU A 1 160 ? -33.697 20.656 34.336 1.00 39.53 160 GLU A O 1
ATOM 1250 N N . LEU A 1 161 ? -35.756 20.627 33.387 1.00 35.03 161 LEU A N 1
ATOM 1251 C CA . LEU A 1 161 ? -36.310 21.948 33.672 1.00 35.03 161 LEU A CA 1
ATOM 1252 C C . LEU A 1 161 ? -36.065 23.010 32.597 1.00 35.03 161 LEU A C 1
ATOM 1254 O O . LEU A 1 161 ? -35.185 23.861 32.680 1.00 35.03 161 LEU A O 1
ATOM 1258 N N . SER A 1 162 ? -36.976 23.030 31.619 1.00 34.81 162 SER A N 1
ATOM 1259 C CA . SER A 1 162 ? -37.373 24.291 30.995 1.00 34.81 162 SER A CA 1
ATOM 1260 C C . SER A 1 162 ? -37.823 25.270 32.086 1.00 34.81 162 SER A C 1
ATOM 1262 O O . SER A 1 162 ? -38.678 24.929 32.904 1.00 34.81 162 SER A O 1
ATOM 1264 N N . PRO A 1 163 ? -37.342 26.515 32.029 1.00 37.50 163 PRO A N 1
ATOM 1265 C CA . PRO A 1 163 ? -38.312 27.584 31.908 1.00 37.50 163 PRO A CA 1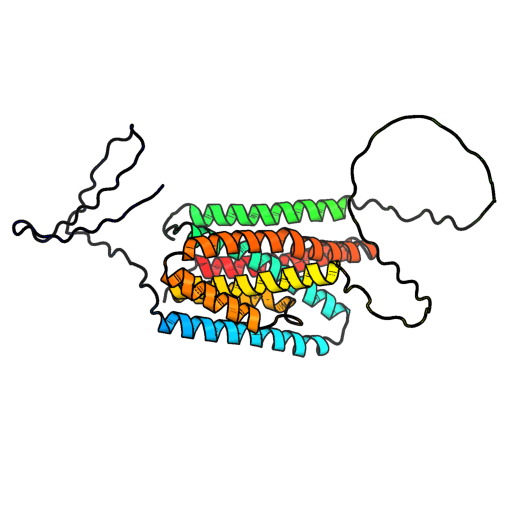
ATOM 1266 C C . PRO A 1 163 ? -37.956 28.515 30.751 1.00 37.50 163 PRO A C 1
ATOM 1268 O O . PRO A 1 163 ? -36.848 29.022 30.608 1.00 37.50 163 PRO A O 1
ATOM 1271 N N . SER A 1 164 ? -38.975 28.727 29.930 1.00 34.06 164 SER A N 1
ATOM 1272 C CA . SER A 1 164 ? -39.232 29.922 29.138 1.00 34.06 164 SER A CA 1
ATOM 1273 C C . SER A 1 164 ? -38.558 31.196 29.658 1.00 34.06 164 SER A C 1
ATOM 1275 O O . SER A 1 164 ? -38.853 31.617 30.776 1.00 34.06 164 SER A O 1
ATOM 1277 N N . LEU A 1 165 ? -37.802 31.889 28.803 1.00 31.73 165 LEU A N 1
ATOM 1278 C CA . LEU A 1 165 ? -37.712 33.349 28.854 1.00 31.73 165 LEU A CA 1
ATOM 1279 C C . LEU A 1 165 ? -37.332 33.940 27.492 1.00 31.73 165 LEU A C 1
ATOM 1281 O O . LEU A 1 165 ? -36.374 33.539 26.838 1.00 31.73 165 LEU A O 1
ATOM 1285 N N . GLN A 1 166 ? -38.192 34.863 27.077 1.00 33.06 166 GLN A N 1
ATOM 1286 C CA . GLN A 1 166 ? -38.140 35.704 25.889 1.00 33.06 166 GLN A CA 1
ATOM 1287 C C . GLN A 1 166 ? -37.227 36.925 26.128 1.00 33.06 166 GLN A C 1
ATOM 1289 O O . GLN A 1 166 ? -36.973 37.257 27.284 1.00 33.06 166 GLN A O 1
ATOM 1294 N N . LEU A 1 167 ? -36.919 37.651 25.034 1.00 31.20 167 LEU A N 1
ATOM 1295 C CA . LEU A 1 167 ? -36.393 39.039 24.962 1.00 31.20 167 LEU A CA 1
ATOM 1296 C C . LEU A 1 167 ? -34.874 39.158 25.262 1.00 31.20 167 LEU A C 1
ATOM 1298 O O . LEU A 1 167 ? -34.377 38.484 26.147 1.00 31.20 167 LEU A O 1
ATOM 1302 N N . THR A 1 168 ? -34.021 39.929 24.570 1.00 27.30 168 THR A N 1
ATOM 1303 C CA . THR A 1 168 ? -34.149 41.173 23.779 1.00 27.30 168 THR A CA 1
ATOM 1304 C C . THR A 1 168 ? -32.902 41.413 22.895 1.00 27.30 168 THR A C 1
ATOM 1306 O O . THR A 1 168 ? -31.829 40.880 23.156 1.00 27.30 168 THR A O 1
ATOM 1309 N N . ASN A 1 169 ? -33.072 42.288 21.895 1.00 31.69 169 ASN A N 1
ATOM 1310 C CA . ASN A 1 169 ? -32.083 42.968 21.039 1.00 31.69 169 ASN A CA 1
ATOM 1311 C C . ASN A 1 169 ? -30.816 43.539 21.723 1.00 31.69 169 ASN A C 1
ATOM 1313 O O . ASN A 1 169 ? -30.919 44.133 22.792 1.00 31.69 169 ASN A O 1
ATOM 1317 N N . GLY A 1 170 ? -29.713 43.598 20.953 1.00 28.64 170 GLY A N 1
ATOM 1318 C CA . GLY A 1 170 ? -28.926 44.837 20.787 1.00 28.64 170 GLY A CA 1
ATOM 1319 C C . GLY A 1 170 ? -27.455 44.868 21.247 1.00 28.64 170 GLY A C 1
ATOM 1320 O O . GLY A 1 170 ? -27.188 45.075 22.419 1.00 28.64 170 GLY A O 1
ATOM 1321 N N . ASN A 1 171 ? -26.554 44.846 20.251 1.00 27.91 171 ASN A N 1
ATOM 1322 C CA . ASN A 1 171 ? -25.268 45.569 20.098 1.00 27.91 171 ASN A CA 1
ATOM 1323 C C . ASN A 1 171 ? -24.073 45.332 21.058 1.00 27.91 171 ASN A C 1
ATOM 1325 O O . ASN A 1 171 ? -24.137 45.663 22.235 1.00 27.91 171 ASN A O 1
ATOM 1329 N N . GLY A 1 172 ? -22.905 44.983 20.480 1.00 29.30 172 GLY A N 1
ATOM 1330 C CA . GLY A 1 172 ? -21.584 45.295 21.065 1.00 29.30 172 GLY A CA 1
ATOM 1331 C C . GLY A 1 172 ? -20.431 44.311 20.788 1.00 29.30 172 GLY A C 1
ATOM 1332 O O . GLY A 1 172 ? -20.193 43.420 21.585 1.00 29.30 172 GLY A O 1
ATOM 1333 N N . THR A 1 173 ? -19.715 44.524 19.676 1.00 29.73 173 THR A N 1
ATOM 1334 C CA . THR A 1 173 ? -18.243 44.416 19.460 1.00 29.73 173 THR A CA 1
ATOM 1335 C C . THR A 1 173 ? -17.366 43.293 20.073 1.00 29.73 173 THR A C 1
ATOM 1337 O O . THR A 1 173 ? -17.095 43.270 21.265 1.00 29.73 173 THR A O 1
ATOM 1340 N N . GLU A 1 174 ? -16.747 42.552 19.136 1.00 29.03 174 GLU A N 1
ATOM 1341 C CA . GLU A 1 174 ? -15.331 42.109 19.040 1.00 29.03 174 GLU A CA 1
ATOM 1342 C C . GLU A 1 174 ? -14.772 40.820 19.713 1.00 29.03 174 GLU A C 1
ATOM 1344 O O . GLU A 1 174 ? -14.427 40.775 20.885 1.00 29.03 174 GLU A O 1
ATOM 1349 N N . MET A 1 175 ? -14.488 39.853 18.814 1.00 27.20 175 MET A N 1
ATOM 1350 C CA . MET A 1 175 ? -13.193 39.190 18.513 1.00 27.20 175 MET A CA 1
ATOM 1351 C C . MET A 1 175 ? -12.738 37.884 19.225 1.00 27.20 175 MET A C 1
ATOM 1353 O O . MET A 1 175 ? -12.335 37.878 20.380 1.00 27.20 175 MET A O 1
ATOM 1357 N N . LYS A 1 176 ? -12.549 36.853 18.367 1.00 28.27 176 LYS A N 1
ATOM 1358 C CA . LYS A 1 176 ? -11.387 35.926 18.254 1.00 28.27 176 LYS A CA 1
ATOM 1359 C C . LYS A 1 176 ? -11.473 34.502 18.855 1.00 28.27 176 LYS A C 1
ATOM 1361 O O . LYS A 1 176 ? -11.227 34.318 20.036 1.00 28.27 176 LYS A O 1
ATOM 1366 N N . GLN A 1 177 ? -11.642 33.502 17.971 1.00 29.86 177 GLN A N 1
ATOM 1367 C CA . GLN A 1 177 ? -10.891 32.217 17.848 1.00 29.86 177 GLN A CA 1
ATOM 1368 C C . GLN A 1 177 ? -11.615 31.322 16.813 1.00 29.86 177 GLN A C 1
ATOM 1370 O O . GLN A 1 177 ? -12.769 30.972 17.004 1.00 29.86 177 GLN A O 1
ATOM 1375 N N . ILE A 1 178 ? -11.128 31.164 15.575 1.00 33.75 178 ILE A N 1
ATOM 1376 C CA . ILE A 1 178 ? -10.216 30.106 15.076 1.00 33.75 178 ILE A CA 1
ATOM 1377 C C . ILE A 1 178 ? -10.469 28.716 15.688 1.00 33.75 178 ILE A C 1
ATOM 1379 O O . ILE A 1 178 ? -9.883 28.387 16.712 1.00 33.75 178 ILE A O 1
ATOM 1383 N N . SER A 1 179 ? -11.290 27.901 15.013 1.00 30.03 179 SER A N 1
ATOM 1384 C CA . SER A 1 179 ? -10.979 26.525 14.570 1.00 30.03 179 SER A CA 1
ATOM 1385 C C . SER A 1 179 ? -12.280 25.829 14.143 1.00 30.03 179 SER A C 1
ATOM 1387 O O . SER A 1 179 ? -13.031 25.324 14.973 1.00 30.03 179 SER A O 1
ATOM 1389 N N . HIS A 1 180 ? -12.581 25.821 12.842 1.00 28.92 180 HIS A N 1
ATOM 1390 C CA . HIS A 1 180 ? -13.657 24.991 12.296 1.00 28.92 180 HIS A CA 1
ATOM 1391 C C . HIS A 1 180 ? -13.079 23.633 11.886 1.00 28.92 180 HIS A C 1
ATOM 1393 O O . HIS A 1 180 ? -12.786 23.396 10.719 1.00 28.92 180 HIS A O 1
ATOM 1399 N N . GLY A 1 181 ? -12.912 22.741 12.865 1.00 27.19 181 GLY A N 1
ATOM 1400 C CA . GLY A 1 181 ? -12.840 21.305 12.608 1.00 27.19 181 GLY A CA 1
ATOM 1401 C C . GLY A 1 181 ? -14.234 20.815 12.225 1.00 27.19 181 GLY A C 1
ATOM 1402 O O . GLY A 1 181 ? -15.148 20.822 13.049 1.00 27.19 181 GLY A O 1
ATOM 1403 N N . HIS A 1 182 ? -14.423 20.461 10.958 1.00 32.06 182 HIS A N 1
ATOM 1404 C CA . HIS A 1 182 ? -15.695 19.981 10.428 1.00 32.06 182 HIS A CA 1
ATOM 1405 C C . HIS A 1 182 ? -15.879 18.500 10.800 1.00 32.06 182 HIS A C 1
ATOM 1407 O O . HIS A 1 182 ? -15.580 17.605 10.020 1.00 32.06 182 HIS A O 1
ATOM 1413 N N . GLY A 1 183 ? -16.315 18.237 12.034 1.00 28.92 183 GLY A N 1
ATOM 1414 C CA . GLY A 1 183 ? -16.740 16.909 12.477 1.00 28.92 183 GLY A CA 1
ATOM 1415 C C . GLY A 1 183 ? -18.226 16.713 12.189 1.00 28.92 183 GLY A C 1
ATOM 1416 O O . GLY A 1 183 ? -19.072 17.240 12.913 1.00 28.92 183 GLY A O 1
ATOM 1417 N N . HIS A 1 184 ? -18.564 15.979 11.130 1.00 37.75 184 HIS A N 1
ATOM 1418 C CA . HIS A 1 184 ? -19.947 15.597 10.853 1.00 37.75 184 HIS A CA 1
ATOM 1419 C C . HIS A 1 184 ? -20.386 14.466 11.793 1.00 37.75 184 HIS A C 1
ATOM 1421 O O . HIS A 1 184 ? -20.017 13.310 11.623 1.00 37.75 184 HIS A O 1
ATOM 1427 N N . SER A 1 185 ? -21.203 14.811 12.791 1.00 28.23 185 SER A N 1
ATOM 1428 C CA . SER A 1 185 ? -21.959 13.853 13.601 1.00 28.23 185 SER A CA 1
ATOM 1429 C C . SER A 1 185 ? -23.274 13.522 12.888 1.00 28.23 185 SER A C 1
ATOM 1431 O O . SER A 1 185 ? -24.126 14.395 12.713 1.00 28.23 185 SER A O 1
ATOM 1433 N N . HIS A 1 186 ? -23.450 12.269 12.465 1.00 39.84 186 HIS A N 1
ATOM 1434 C CA . HIS A 1 186 ? -24.711 11.782 11.909 1.00 39.84 186 HIS A CA 1
ATOM 1435 C C . HIS A 1 186 ? -25.664 11.370 13.035 1.00 39.84 186 HIS A C 1
ATOM 1437 O O . HIS A 1 186 ? -25.497 10.328 13.664 1.00 39.84 186 HIS A O 1
ATOM 1443 N N . ASN A 1 187 ? -26.697 12.181 13.266 1.00 25.55 187 ASN A N 1
ATOM 1444 C CA . ASN A 1 187 ? -27.845 11.809 14.087 1.00 25.55 187 ASN A CA 1
ATOM 1445 C C . ASN A 1 187 ? -29.015 11.459 13.154 1.00 25.55 187 ASN A C 1
ATOM 1447 O O . ASN A 1 187 ? -29.648 12.343 12.574 1.00 25.55 187 ASN A O 1
ATOM 1451 N N . HIS A 1 188 ? -29.281 10.165 12.962 1.00 35.94 188 HIS A N 1
ATOM 1452 C CA . HIS A 1 188 ? -30.431 9.699 12.190 1.00 35.94 188 HIS A CA 1
ATOM 1453 C C . HIS A 1 188 ? -31.714 9.896 13.001 1.00 35.94 188 HIS A C 1
ATOM 1455 O O . HIS A 1 188 ? -32.054 9.084 13.861 1.00 35.94 188 HIS A O 1
ATOM 1461 N N . LYS A 1 189 ? -32.478 10.942 12.677 1.00 29.53 189 LYS A N 1
ATOM 1462 C CA . LYS A 1 189 ? -33.899 11.008 13.027 1.00 29.53 189 LYS A CA 1
ATOM 1463 C C . LYS A 1 189 ? -34.725 10.803 11.763 1.00 29.53 189 LYS A C 1
ATOM 1465 O O . LYS A 1 189 ? -34.848 11.695 10.932 1.00 29.53 189 LYS A O 1
ATOM 1470 N N . LEU A 1 190 ? -35.262 9.593 11.629 1.00 46.22 190 LEU A N 1
ATOM 1471 C CA . LEU A 1 190 ? -36.314 9.247 10.676 1.00 46.22 190 LEU A CA 1
ATOM 1472 C C . LEU A 1 190 ? -37.502 10.198 10.869 1.00 46.22 190 LEU A C 1
ATOM 1474 O O . LEU A 1 190 ? -38.166 10.149 11.904 1.00 46.22 190 LEU A O 1
ATOM 1478 N N . THR A 1 191 ? -37.803 11.023 9.868 1.00 32.47 191 THR A N 1
ATOM 1479 C CA . THR A 1 191 ? -39.132 11.625 9.713 1.00 32.47 191 THR A CA 1
ATOM 1480 C C . THR A 1 191 ? -39.525 11.636 8.243 1.00 32.47 191 THR A C 1
ATOM 1482 O O . THR A 1 191 ? -38.856 12.254 7.419 1.00 32.47 191 THR A O 1
ATOM 1485 N N . ASN A 1 192 ? -40.625 10.940 7.952 1.00 41.38 192 ASN A N 1
ATOM 1486 C CA . ASN A 1 192 ? -41.312 10.868 6.667 1.00 41.38 192 ASN A CA 1
ATOM 1487 C C . ASN A 1 192 ? -41.509 12.249 6.024 1.00 41.38 192 ASN A C 1
ATOM 1489 O O . ASN A 1 192 ? -42.181 13.100 6.612 1.00 41.38 192 ASN A O 1
ATOM 1493 N N . LYS A 1 193 ? -41.058 12.422 4.775 1.00 33.19 193 LYS A N 1
ATOM 1494 C CA . LYS A 1 193 ? -41.719 13.318 3.820 1.00 33.19 193 LYS A CA 1
ATOM 1495 C C . LYS A 1 193 ? -41.483 12.870 2.373 1.00 33.19 193 LYS A C 1
ATOM 1497 O O . LYS A 1 193 ? -40.430 12.351 2.034 1.00 33.19 193 LYS 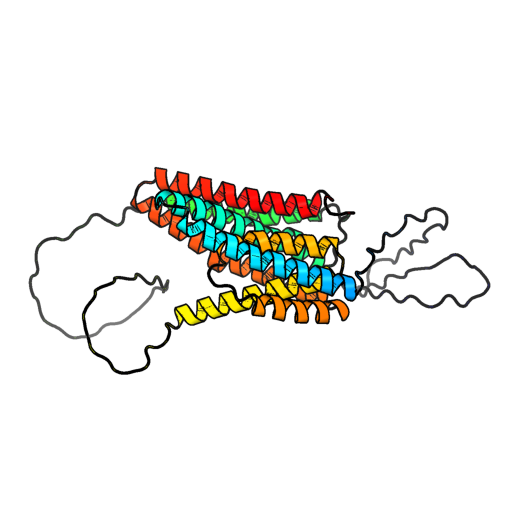A O 1
ATOM 1502 N N . SER A 1 194 ? -42.553 13.020 1.606 1.00 34.22 194 SER A N 1
ATOM 1503 C CA . SER A 1 194 ? -42.881 12.546 0.262 1.00 34.22 194 SER A CA 1
ATOM 1504 C C . SER A 1 194 ? -41.962 12.996 -0.881 1.00 34.22 194 SER A C 1
ATOM 1506 O O . SER A 1 194 ? -41.339 14.049 -0.798 1.00 34.22 194 SER A O 1
ATOM 1508 N N . MET A 1 195 ? -42.002 12.182 -1.945 1.00 49.12 195 MET A N 1
ATOM 1509 C CA . MET A 1 195 ? -41.453 12.330 -3.302 1.00 49.12 195 MET A CA 1
ATOM 1510 C C . MET A 1 195 ? -41.494 13.759 -3.872 1.00 49.12 195 MET A C 1
ATOM 1512 O O . MET A 1 195 ? -42.570 14.346 -3.935 1.00 49.12 195 MET A O 1
ATOM 1516 N N . ASP A 1 196 ? -40.326 14.246 -4.303 1.00 40.78 196 ASP A N 1
ATOM 1517 C CA .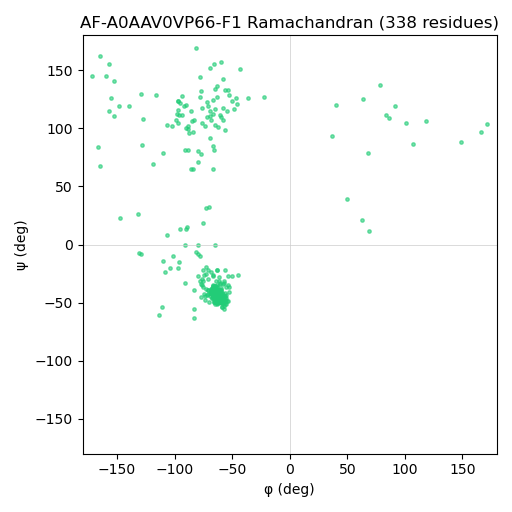 ASP A 1 196 ? -40.054 14.916 -5.586 1.00 40.78 196 ASP A CA 1
ATOM 1518 C C . ASP A 1 196 ? -38.533 14.830 -5.865 1.00 40.78 196 ASP A C 1
ATOM 1520 O O . ASP A 1 196 ? -37.724 14.780 -4.936 1.00 40.78 196 ASP A O 1
ATOM 1524 N N . ASP A 1 197 ? -38.199 14.698 -7.148 1.00 48.81 197 ASP A N 1
ATOM 1525 C CA . ASP A 1 197 ? -36.984 14.128 -7.750 1.00 48.81 197 ASP A CA 1
ATOM 1526 C C . ASP A 1 197 ? -35.643 14.860 -7.516 1.00 48.81 197 ASP A C 1
ATOM 1528 O O . ASP A 1 197 ? -35.582 16.075 -7.345 1.00 48.81 197 ASP A O 1
ATOM 1532 N N . GLU A 1 198 ? -34.572 14.060 -7.620 1.00 46.81 198 GLU A N 1
ATOM 1533 C CA . GLU A 1 198 ? -33.129 14.358 -7.535 1.00 46.81 198 GLU A CA 1
ATOM 1534 C C . GLU A 1 198 ? -32.572 14.784 -6.166 1.00 46.81 198 GLU A C 1
ATOM 1536 O O . GLU A 1 198 ? -32.227 15.935 -5.896 1.00 46.81 198 GLU A O 1
ATOM 1541 N N . SER A 1 199 ? -32.359 13.791 -5.296 1.00 50.28 199 SER A N 1
ATOM 1542 C CA . SER A 1 199 ? -31.439 13.944 -4.169 1.00 50.28 199 SER A CA 1
ATOM 1543 C C . SER A 1 199 ? -30.016 14.174 -4.698 1.00 50.28 199 SER A C 1
ATOM 1545 O O . SER A 1 199 ? -29.538 13.324 -5.457 1.00 50.28 199 SER A O 1
ATOM 1547 N N . PRO A 1 200 ? -29.295 15.235 -4.282 1.00 50.56 200 PRO A N 1
ATOM 1548 C CA . PRO A 1 200 ? -27.875 15.334 -4.577 1.00 50.56 200 PRO A CA 1
ATOM 1549 C C . PRO A 1 200 ? -27.223 14.092 -3.977 1.00 50.56 200 PRO A C 1
ATOM 1551 O O . PRO A 1 200 ? -27.293 13.888 -2.761 1.00 50.56 200 PRO A O 1
ATOM 1554 N N . ILE A 1 201 ? -26.622 13.238 -4.815 1.00 58.94 201 ILE A N 1
ATOM 1555 C CA . ILE A 1 201 ? -25.648 12.255 -4.332 1.00 58.94 201 ILE A CA 1
ATOM 1556 C C . ILE A 1 201 ? -24.743 13.051 -3.399 1.00 58.94 201 ILE A C 1
ATOM 1558 O O . ILE A 1 201 ? -24.236 14.102 -3.807 1.00 58.94 201 ILE A O 1
ATOM 1562 N N . SER A 1 202 ? -24.661 12.650 -2.125 1.00 66.06 202 SER A N 1
ATOM 1563 C CA . SER A 1 202 ? -24.006 13.487 -1.126 1.00 66.06 202 SER A CA 1
ATOM 1564 C C . SER A 1 202 ? -22.616 13.829 -1.656 1.00 66.06 202 SER A C 1
ATOM 1566 O O . SER A 1 202 ? -21.889 12.952 -2.120 1.00 66.06 202 SER A O 1
ATOM 1568 N N . THR A 1 203 ? -22.252 15.112 -1.670 1.00 73.81 203 THR A N 1
ATOM 1569 C CA . THR A 1 203 ? -20.944 15.563 -2.173 1.00 73.81 203 THR A CA 1
ATOM 1570 C C . THR A 1 203 ? -19.795 14.762 -1.545 1.00 73.81 203 THR A C 1
ATOM 1572 O O . THR A 1 203 ? -18.770 14.543 -2.178 1.00 73.81 203 THR A O 1
ATOM 1575 N N . LEU A 1 204 ? -20.015 14.249 -0.331 1.00 57.09 204 LEU A N 1
ATOM 1576 C CA . LEU A 1 204 ? -19.155 13.307 0.372 1.00 57.09 204 LEU A CA 1
ATOM 1577 C C . LEU A 1 204 ? -19.031 11.939 -0.325 1.00 57.09 204 LEU A C 1
ATOM 1579 O O . LEU A 1 204 ? -17.917 11.470 -0.506 1.00 57.09 204 LEU A O 1
ATOM 1583 N N . ALA A 1 205 ? -20.130 11.318 -0.761 1.00 66.00 205 ALA A N 1
ATOM 1584 C CA . ALA A 1 205 ? -20.092 10.067 -1.522 1.00 66.00 205 ALA A CA 1
ATOM 1585 C C . ALA A 1 205 ? -19.409 10.238 -2.890 1.00 66.00 205 ALA A C 1
ATOM 1587 O O . ALA A 1 205 ? -18.681 9.350 -3.319 1.00 66.00 205 ALA A O 1
ATOM 1588 N N . LEU A 1 206 ? -19.585 11.391 -3.549 1.00 73.44 206 LEU A N 1
ATOM 1589 C CA . LEU A 1 206 ? -18.861 11.715 -4.786 1.00 73.44 206 LEU A CA 1
ATOM 1590 C C . LEU A 1 206 ? -17.359 11.909 -4.550 1.00 73.44 206 LEU A C 1
ATOM 1592 O O . LEU A 1 206 ? -16.560 11.469 -5.369 1.00 73.44 206 LEU A O 1
ATOM 1596 N N . LEU A 1 207 ? -16.972 12.553 -3.445 1.00 67.69 207 LEU A N 1
ATOM 1597 C CA . LEU A 1 207 ? -15.565 12.744 -3.089 1.00 67.69 207 LEU A CA 1
ATOM 1598 C C . LEU A 1 207 ? -14.876 11.412 -2.769 1.00 67.69 207 LEU A C 1
ATOM 1600 O O . LEU A 1 207 ? -13.759 11.195 -3.227 1.00 67.69 207 LEU A O 1
ATOM 1604 N N . VAL A 1 208 ? -15.550 10.529 -2.025 1.00 67.62 208 VAL A N 1
ATOM 1605 C CA . VAL A 1 208 ? -15.061 9.174 -1.719 1.00 67.62 208 VAL A CA 1
ATOM 1606 C C . VAL A 1 208 ? -14.920 8.367 -3.007 1.00 67.62 208 VAL A C 1
ATOM 1608 O O . VAL A 1 208 ? -13.835 7.890 -3.300 1.00 67.62 208 VAL A O 1
ATOM 1611 N N . LEU A 1 209 ? -15.959 8.331 -3.849 1.00 72.06 209 LEU A N 1
ATOM 1612 C CA . LEU A 1 209 ? -15.918 7.618 -5.129 1.00 72.06 209 LEU A CA 1
ATOM 1613 C C . LEU A 1 209 ? -14.817 8.143 -6.063 1.00 72.06 209 LEU A C 1
ATOM 1615 O O . LEU A 1 209 ? -14.197 7.373 -6.794 1.00 72.06 209 LEU A O 1
ATOM 1619 N N . PHE A 1 210 ? -14.581 9.456 -6.068 1.00 79.50 210 PHE A N 1
ATOM 1620 C CA . PHE A 1 210 ? -13.510 10.057 -6.856 1.00 79.50 210 PHE A CA 1
ATOM 1621 C C . PHE A 1 210 ? -12.124 9.701 -6.308 1.00 79.50 210 PHE A C 1
ATOM 1623 O O . PHE A 1 210 ? -11.232 9.398 -7.098 1.00 79.50 210 PHE A O 1
ATOM 1630 N N . GLY A 1 211 ? -11.953 9.711 -4.982 1.00 75.44 211 GLY A N 1
ATOM 1631 C CA . GLY A 1 211 ? -10.745 9.223 -4.316 1.00 75.44 211 GLY A CA 1
ATOM 1632 C C . GLY A 1 211 ? -10.461 7.770 -4.683 1.00 75.44 211 GLY A C 1
ATOM 1633 O O . GLY A 1 211 ? -9.370 7.483 -5.174 1.00 75.44 211 GLY A O 1
ATOM 1634 N N . ASP A 1 212 ? -11.489 6.923 -4.588 1.00 77.94 212 ASP A N 1
ATOM 1635 C CA . ASP A 1 212 ? -11.387 5.503 -4.913 1.00 77.94 212 ASP A CA 1
ATOM 1636 C C . ASP A 1 212 ? -11.052 5.272 -6.388 1.00 77.94 212 ASP A C 1
ATOM 1638 O O . ASP A 1 212 ? -10.225 4.448 -6.774 1.00 77.94 212 ASP A O 1
ATOM 1642 N N . SER A 1 213 ? -11.654 6.074 -7.263 1.00 80.69 213 SER A N 1
ATOM 1643 C CA . SER A 1 213 ? -11.365 5.984 -8.690 1.00 80.69 213 SER A CA 1
ATOM 1644 C C . SER A 1 213 ? -9.923 6.380 -9.013 1.00 80.69 213 SER A C 1
ATOM 1646 O O . SER A 1 213 ? -9.301 5.787 -9.896 1.00 80.69 213 SER A O 1
ATOM 1648 N N . LEU A 1 214 ? -9.390 7.393 -8.323 1.00 84.31 214 LEU A N 1
ATOM 1649 C CA . LEU A 1 214 ? -8.025 7.863 -8.533 1.00 84.31 214 LEU A CA 1
ATOM 1650 C C . LEU A 1 214 ? -6.977 6.896 -7.983 1.00 84.31 214 LEU A C 1
ATOM 1652 O O . LEU A 1 214 ? -5.954 6.738 -8.649 1.00 84.31 214 LEU A O 1
ATOM 1656 N N . HIS A 1 215 ? -7.202 6.251 -6.831 1.00 84.31 215 HIS A N 1
ATOM 1657 C CA . HIS A 1 215 ? -6.255 5.245 -6.329 1.00 84.31 215 HIS A CA 1
ATOM 1658 C C . HIS A 1 215 ? -6.125 4.091 -7.315 1.00 84.31 215 HIS A C 1
ATOM 1660 O O . HIS A 1 215 ? -5.020 3.826 -7.773 1.00 84.31 215 HIS A O 1
ATOM 1666 N N . ASN A 1 216 ? -7.251 3.582 -7.823 1.00 87.06 216 ASN A N 1
ATOM 1667 C CA . ASN A 1 216 ? -7.282 2.422 -8.712 1.00 87.06 216 ASN A CA 1
ATOM 1668 C C . ASN A 1 216 ? -6.524 2.677 -10.017 1.00 87.06 216 ASN A C 1
ATOM 1670 O O . ASN A 1 216 ? -5.806 1.824 -10.543 1.00 87.06 216 ASN A O 1
ATOM 1674 N N . ILE A 1 217 ? -6.680 3.883 -10.567 1.00 90.00 217 ILE A N 1
ATOM 1675 C CA . ILE A 1 217 ? -5.927 4.306 -11.750 1.00 90.00 217 ILE A CA 1
ATOM 1676 C C . ILE A 1 217 ? -4.427 4.328 -11.441 1.00 90.00 217 ILE A C 1
ATOM 1678 O O . ILE A 1 217 ? -3.614 3.952 -12.285 1.00 90.00 217 ILE A O 1
ATOM 1682 N N . ILE A 1 218 ? -4.042 4.765 -10.248 1.00 90.88 218 ILE A N 1
ATOM 1683 C CA . ILE A 1 218 ? -2.640 4.917 -9.869 1.00 90.88 218 ILE A CA 1
ATOM 1684 C C . ILE A 1 218 ? -1.983 3.592 -9.516 1.00 90.88 218 ILE A C 1
ATOM 1686 O O . ILE A 1 218 ? -0.817 3.395 -9.866 1.00 90.88 218 ILE A O 1
ATOM 1690 N N . ASP A 1 219 ? -2.736 2.653 -8.971 1.00 91.44 219 ASP A N 1
ATOM 1691 C CA . ASP A 1 219 ? -2.310 1.272 -8.781 1.00 91.44 219 ASP A CA 1
ATOM 1692 C C . ASP A 1 219 ? -1.995 0.633 -10.128 1.00 91.44 219 ASP A C 1
ATOM 1694 O O . ASP A 1 219 ? -0.886 0.144 -10.364 1.00 91.44 219 ASP A O 1
ATOM 1698 N N . GLY A 1 220 ? -2.920 0.769 -11.082 1.00 90.56 220 GLY A N 1
ATOM 1699 C CA . GLY A 1 220 ? -2.708 0.353 -12.462 1.00 90.56 220 GLY A CA 1
ATOM 1700 C C . GLY A 1 220 ? -1.473 1.006 -13.088 1.00 90.56 220 GLY A C 1
ATOM 1701 O O . GLY A 1 220 ? -0.628 0.319 -13.664 1.00 90.56 220 GLY A O 1
ATOM 1702 N N . MET A 1 221 ? -1.327 2.329 -12.955 1.00 93.38 221 MET A N 1
ATOM 1703 C CA . MET A 1 221 ? -0.171 3.056 -13.493 1.00 93.38 221 MET A CA 1
ATOM 1704 C C . MET A 1 221 ? 1.146 2.568 -12.894 1.00 93.38 221 MET A C 1
ATOM 1706 O O . MET A 1 221 ? 2.121 2.398 -13.629 1.00 93.38 221 MET A O 1
ATOM 1710 N N . SER A 1 222 ? 1.170 2.318 -11.587 1.00 93.50 222 SER A N 1
ATOM 1711 C CA . SER A 1 222 ? 2.342 1.824 -10.868 1.00 93.50 222 SER A CA 1
ATOM 1712 C C . SER A 1 222 ? 2.725 0.428 -11.344 1.00 93.50 222 SER A C 1
ATOM 1714 O O . SER A 1 222 ? 3.887 0.211 -11.680 1.0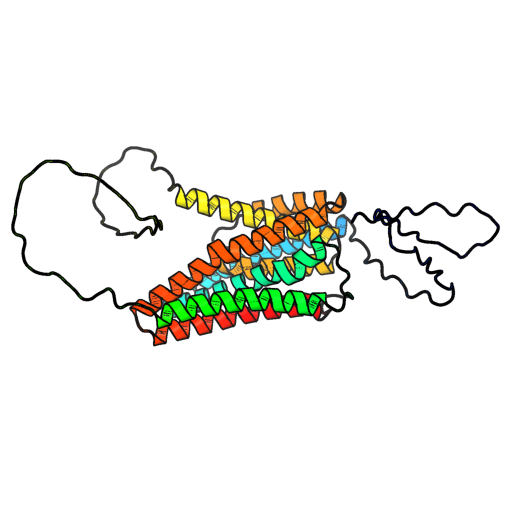0 93.50 222 SER A O 1
ATOM 1716 N N . ILE A 1 223 ? 1.755 -0.485 -11.484 1.00 94.06 223 ILE A N 1
ATOM 1717 C CA . ILE A 1 223 ? 1.964 -1.831 -12.046 1.00 94.06 223 ILE A CA 1
ATOM 1718 C C . ILE A 1 223 ? 2.526 -1.735 -13.468 1.00 94.06 223 ILE A C 1
ATOM 1720 O O . ILE A 1 223 ? 3.514 -2.391 -13.798 1.00 94.06 223 ILE A O 1
ATOM 1724 N N . GLY A 1 224 ? 1.925 -0.894 -14.311 1.00 92.06 224 GLY A N 1
ATOM 1725 C CA . GLY A 1 224 ? 2.328 -0.747 -15.707 1.00 92.06 224 GLY A CA 1
ATOM 1726 C C . GLY A 1 224 ? 3.737 -0.184 -15.862 1.00 92.06 224 GLY A C 1
ATOM 1727 O O . GLY A 1 224 ? 4.541 -0.732 -16.614 1.00 92.06 224 GLY A O 1
ATOM 1728 N N . ALA A 1 225 ? 4.062 0.870 -15.112 1.00 91.81 225 ALA A N 1
ATOM 1729 C CA . ALA A 1 225 ? 5.401 1.450 -15.106 1.00 91.81 225 ALA A CA 1
ATOM 1730 C C . ALA A 1 225 ? 6.442 0.458 -14.565 1.00 91.81 225 ALA A C 1
ATOM 1732 O O . ALA A 1 225 ? 7.520 0.329 -15.141 1.00 91.81 225 ALA A O 1
ATOM 1733 N N . ALA A 1 226 ? 6.104 -0.285 -13.509 1.00 91.19 226 ALA A N 1
ATOM 1734 C CA . ALA A 1 226 ? 6.974 -1.275 -12.885 1.00 91.19 226 ALA A CA 1
ATOM 1735 C C . ALA A 1 226 ? 7.343 -2.416 -13.836 1.00 91.19 226 ALA A C 1
ATOM 1737 O O . ALA A 1 226 ? 8.523 -2.696 -14.039 1.00 91.19 226 ALA A O 1
ATOM 1738 N N . PHE A 1 227 ? 6.347 -3.025 -14.482 1.00 93.44 227 PHE A N 1
ATOM 1739 C CA . PHE A 1 227 ? 6.567 -4.098 -15.449 1.00 93.44 227 PHE A CA 1
ATOM 1740 C C . PHE A 1 227 ? 7.249 -3.633 -16.740 1.00 93.44 227 PHE A C 1
ATOM 1742 O O . PHE A 1 227 ? 7.881 -4.456 -17.404 1.00 93.44 227 PHE A O 1
ATOM 1749 N N . SER A 1 228 ? 7.144 -2.349 -17.097 1.00 88.56 228 SER A N 1
ATOM 1750 C CA . SER A 1 228 ? 7.917 -1.743 -18.190 1.00 88.56 228 SER A CA 1
ATOM 1751 C C . SER A 1 228 ? 9.395 -1.549 -17.845 1.00 88.56 228 SER A C 1
ATOM 1753 O O . SER A 1 228 ? 10.220 -1.519 -18.758 1.00 88.56 228 SER A O 1
ATOM 1755 N N . GLU A 1 229 ? 9.745 -1.422 -16.564 1.00 85.75 229 GLU A N 1
ATOM 1756 C CA . GLU A 1 229 ? 11.139 -1.373 -16.119 1.00 85.75 229 GLU A CA 1
ATOM 1757 C C . GLU A 1 229 ? 11.705 -2.784 -15.976 1.00 85.75 229 GLU A C 1
ATOM 1759 O O . GLU A 1 229 ? 12.604 -3.166 -16.724 1.00 85.75 229 GLU A O 1
ATOM 1764 N N . ASN A 1 230 ? 11.164 -3.601 -15.073 1.00 85.69 230 ASN A N 1
ATOM 1765 C CA . ASN A 1 230 ? 11.596 -4.986 -14.914 1.00 85.69 230 ASN A CA 1
ATOM 1766 C C . ASN A 1 230 ? 10.505 -5.856 -14.254 1.00 85.69 230 ASN A C 1
ATOM 1768 O O . ASN A 1 230 ? 9.634 -5.375 -13.530 1.00 85.69 230 ASN A O 1
ATOM 1772 N N . VAL A 1 231 ? 10.550 -7.167 -14.511 1.00 87.38 231 VAL A N 1
ATOM 1773 C CA . VAL A 1 231 ? 9.524 -8.116 -14.038 1.00 87.38 231 VAL A CA 1
ATOM 1774 C C . VAL A 1 231 ? 9.499 -8.213 -12.509 1.00 87.38 231 VAL A C 1
ATOM 1776 O O . VAL A 1 231 ? 8.426 -8.260 -11.915 1.00 87.38 231 VAL A O 1
ATOM 1779 N N . THR A 1 232 ? 10.668 -8.195 -11.870 1.00 85.81 232 THR A N 1
ATOM 1780 C CA . THR A 1 232 ? 10.831 -8.251 -10.413 1.00 85.81 232 THR A CA 1
ATOM 1781 C C . THR A 1 232 ? 10.113 -7.097 -9.706 1.00 85.81 232 THR A C 1
ATOM 1783 O O . THR A 1 232 ? 9.273 -7.327 -8.842 1.00 85.81 232 THR A O 1
ATOM 1786 N N . THR A 1 233 ? 10.379 -5.856 -10.099 1.00 84.38 233 THR A N 1
ATOM 1787 C CA . THR A 1 233 ? 9.733 -4.639 -9.600 1.00 84.38 233 THR A CA 1
ATOM 1788 C C . THR A 1 233 ? 8.234 -4.668 -9.905 1.00 84.38 233 THR A C 1
ATOM 1790 O O . THR A 1 233 ? 7.432 -4.354 -9.028 1.00 84.38 233 THR A O 1
ATOM 1793 N N . GLY A 1 234 ? 7.839 -5.141 -11.096 1.00 90.06 234 GLY A N 1
ATOM 1794 C CA . GLY A 1 234 ? 6.437 -5.360 -11.474 1.00 90.06 234 GLY A CA 1
ATOM 1795 C C . GLY A 1 234 ? 5.672 -6.268 -10.511 1.00 90.06 234 GLY A C 1
ATOM 1796 O O . GLY A 1 234 ? 4.614 -5.889 -10.002 1.00 90.06 234 GLY A O 1
ATOM 1797 N N . ILE A 1 235 ? 6.228 -7.442 -10.198 1.00 91.00 235 ILE A N 1
ATOM 1798 C CA . ILE A 1 235 ? 5.635 -8.377 -9.230 1.00 91.00 235 ILE A CA 1
ATOM 1799 C C . ILE A 1 235 ? 5.584 -7.739 -7.833 1.00 91.00 235 ILE A C 1
ATOM 1801 O O . ILE A 1 235 ? 4.607 -7.927 -7.113 1.00 91.00 235 ILE A O 1
ATOM 1805 N N . SER A 1 236 ? 6.594 -6.949 -7.461 1.00 88.50 236 SER A N 1
ATOM 1806 C CA . SER A 1 236 ? 6.730 -6.379 -6.113 1.00 88.50 236 SER A CA 1
ATOM 1807 C C . SER A 1 236 ? 5.601 -5.408 -5.836 1.00 88.50 236 SER A C 1
ATOM 1809 O O . SER A 1 236 ? 4.879 -5.544 -4.848 1.00 88.50 236 SER A O 1
ATOM 1811 N N . ILE A 1 237 ? 5.428 -4.477 -6.771 1.00 89.31 237 ILE A N 1
ATOM 1812 C CA . ILE A 1 237 ? 4.396 -3.450 -6.722 1.00 89.31 237 ILE A CA 1
ATOM 1813 C C . ILE A 1 237 ? 3.010 -4.094 -6.829 1.00 89.31 237 ILE A C 1
ATOM 1815 O O . ILE A 1 237 ? 2.103 -3.707 -6.102 1.00 89.31 237 ILE A O 1
ATOM 1819 N N . SER A 1 238 ? 2.853 -5.148 -7.638 1.00 91.94 238 SER A N 1
ATOM 1820 C CA . SER A 1 238 ? 1.585 -5.889 -7.724 1.00 91.94 238 SER A CA 1
ATOM 1821 C C . SER A 1 238 ? 1.194 -6.556 -6.400 1.00 91.94 238 SER A C 1
ATOM 1823 O O . SER A 1 238 ? 0.025 -6.538 -6.034 1.00 91.94 238 SER A O 1
ATOM 1825 N N . ILE A 1 239 ? 2.151 -7.146 -5.670 1.00 88.75 239 ILE A N 1
ATOM 1826 C CA . ILE A 1 239 ? 1.884 -7.750 -4.353 1.00 88.75 239 ILE A CA 1
ATOM 1827 C C . ILE A 1 239 ? 1.554 -6.667 -3.323 1.00 88.75 239 ILE A C 1
ATOM 1829 O O . ILE A 1 239 ? 0.676 -6.887 -2.491 1.00 88.75 239 ILE A O 1
ATOM 1833 N N . ALA A 1 240 ? 2.240 -5.521 -3.373 1.00 85.31 240 ALA A N 1
ATOM 1834 C CA . ALA A 1 240 ? 1.953 -4.384 -2.501 1.00 85.31 240 ALA A CA 1
ATOM 1835 C C . ALA A 1 240 ? 0.493 -3.932 -2.648 1.00 85.31 240 ALA A C 1
ATOM 1837 O O . ALA A 1 240 ? -0.242 -3.943 -1.662 1.00 85.31 240 ALA A O 1
ATOM 1838 N N . ILE A 1 241 ? 0.072 -3.687 -3.892 1.00 88.56 241 ILE A N 1
ATOM 1839 C CA . ILE A 1 241 ? -1.296 -3.288 -4.243 1.00 88.56 241 ILE A CA 1
ATOM 1840 C C . ILE A 1 241 ? -2.303 -4.383 -3.873 1.00 88.56 241 ILE A C 1
ATOM 1842 O O . ILE A 1 241 ? -3.303 -4.126 -3.218 1.00 88.56 241 ILE A O 1
ATOM 1846 N N . ALA A 1 242 ? -2.019 -5.654 -4.166 1.00 87.44 242 ALA A N 1
ATOM 1847 C CA . ALA A 1 242 ? -2.917 -6.744 -3.771 1.00 87.44 242 ALA A CA 1
ATOM 1848 C C . ALA A 1 242 ? -3.171 -6.795 -2.249 1.00 87.44 242 ALA A C 1
ATOM 1850 O O . ALA A 1 242 ? -4.248 -7.186 -1.800 1.00 87.44 242 ALA A O 1
ATOM 1851 N N . CYS A 1 243 ? -2.176 -6.426 -1.436 1.00 82.25 243 CYS A N 1
ATOM 1852 C CA . CYS A 1 243 ? -2.312 -6.420 0.019 1.00 82.25 243 CYS A CA 1
ATOM 1853 C C . CYS A 1 243 ? -3.157 -5.251 0.542 1.00 82.25 243 CYS A C 1
ATOM 1855 O O . CYS A 1 243 ? -3.713 -5.373 1.637 1.00 82.25 243 CYS A O 1
ATOM 1857 N N . GLU A 1 244 ? -3.218 -4.133 -0.181 1.00 81.25 244 GLU A N 1
ATOM 1858 C CA . GLU A 1 244 ? -3.948 -2.932 0.239 1.00 81.25 244 GLU A CA 1
ATOM 1859 C C . GLU A 1 244 ? -5.349 -2.820 -0.356 1.00 81.25 244 GLU A C 1
ATOM 1861 O O . GLU A 1 244 ? -6.184 -2.183 0.272 1.00 81.25 244 GLU A O 1
ATOM 1866 N N . GLU A 1 245 ? -5.629 -3.525 -1.453 1.00 79.38 245 GLU A N 1
ATOM 1867 C CA . GLU A 1 245 ? -6.958 -3.646 -2.071 1.00 79.38 245 GLU A CA 1
ATOM 1868 C C . GLU A 1 245 ? -7.859 -4.670 -1.341 1.00 79.38 245 GLU A C 1
ATOM 1870 O O . GLU A 1 245 ? -9.078 -4.516 -1.241 1.00 79.38 245 GLU A O 1
ATOM 1875 N N . PHE A 1 246 ? -7.263 -5.674 -0.682 1.00 74.25 246 PHE A N 1
ATOM 1876 C CA . PHE A 1 246 ? -7.996 -6.707 0.068 1.00 74.25 246 PHE A CA 1
ATOM 1877 C C . PHE A 1 246 ? -9.020 -6.208 1.130 1.00 74.25 246 PHE A C 1
ATOM 1879 O O . PHE A 1 246 ? -10.057 -6.858 1.301 1.00 74.25 246 PHE A O 1
ATOM 1886 N N . PRO A 1 247 ? -8.791 -5.115 1.891 1.00 61.91 247 PRO A N 1
ATOM 1887 C CA . PRO A 1 247 ? -9.787 -4.527 2.788 1.00 61.91 247 PRO A CA 1
ATOM 1888 C C . PRO A 1 247 ? -10.896 -3.729 2.081 1.00 61.91 247 PRO A C 1
ATOM 1890 O O . PRO A 1 247 ? -11.946 -3.542 2.699 1.00 61.91 247 PRO A O 1
ATOM 1893 N N . HIS A 1 248 ? -10.679 -3.243 0.852 1.00 62.91 248 HIS A N 1
ATOM 1894 C CA . HIS A 1 248 ? -11.499 -2.202 0.215 1.00 62.91 248 HIS A CA 1
ATOM 1895 C C . HIS A 1 248 ? -12.391 -2.709 -0.939 1.00 62.91 248 HIS A C 1
ATOM 1897 O O . HIS A 1 248 ? -13.474 -2.155 -1.148 1.00 62.91 248 HIS A O 1
ATOM 1903 N N . GLU A 1 249 ? -12.041 -3.831 -1.580 1.00 59.41 249 GLU A N 1
ATOM 1904 C CA . GLU A 1 249 ? -12.612 -4.308 -2.859 1.00 59.41 249 GLU A CA 1
ATOM 1905 C C . GLU A 1 249 ? -14.080 -4.818 -2.867 1.00 59.41 249 GLU A C 1
ATOM 1907 O O . GLU A 1 249 ? -14.471 -5.663 -3.676 1.00 59.41 249 GLU A O 1
ATOM 1912 N N . ILE A 1 250 ? -14.982 -4.281 -2.044 1.00 54.34 250 ILE A N 1
ATOM 1913 C CA . ILE A 1 250 ? -16.426 -4.426 -2.331 1.00 54.34 250 ILE A CA 1
ATOM 1914 C C . ILE A 1 250 ? -16.864 -3.439 -3.444 1.00 54.34 250 ILE A C 1
ATOM 1916 O O . ILE A 1 250 ? -17.970 -3.574 -3.973 1.00 54.34 250 ILE A O 1
ATOM 1920 N N . GLY A 1 251 ? -16.004 -2.489 -3.846 1.00 50.44 251 GLY A N 1
ATOM 1921 C CA . GLY A 1 251 ? -16.346 -1.399 -4.770 1.00 50.44 251 GLY A CA 1
ATOM 1922 C C . GLY A 1 251 ? -15.407 -1.135 -5.954 1.00 50.44 251 GLY A C 1
ATOM 1923 O O . GLY A 1 251 ? -15.786 -0.332 -6.809 1.00 50.44 251 GLY A O 1
ATOM 1924 N N . ASP A 1 252 ? -14.240 -1.775 -6.059 1.00 61.50 252 ASP A N 1
ATOM 1925 C CA . ASP A 1 252 ? -13.272 -1.392 -7.091 1.00 61.50 252 ASP A CA 1
ATOM 1926 C C . ASP A 1 252 ? -13.643 -1.922 -8.474 1.00 61.50 252 ASP A C 1
ATOM 1928 O O . ASP A 1 252 ? -13.897 -3.107 -8.722 1.00 61.50 252 ASP A O 1
ATOM 1932 N N . PHE A 1 253 ? -13.688 -0.999 -9.427 1.00 66.44 253 PHE A N 1
ATOM 1933 C CA . PHE A 1 253 ? -13.938 -1.343 -10.809 1.00 66.44 253 PHE A CA 1
ATOM 1934 C C . PHE A 1 253 ? -12.607 -1.737 -11.442 1.00 66.44 253 PHE A C 1
ATOM 1936 O O . PHE A 1 253 ? -11.821 -0.867 -11.804 1.00 66.44 253 PHE A O 1
ATOM 1943 N N . ALA A 1 254 ? -12.392 -3.034 -11.681 1.00 68.50 254 ALA A N 1
ATOM 1944 C CA . ALA A 1 254 ? -11.235 -3.569 -12.417 1.00 68.50 254 ALA A CA 1
ATOM 1945 C C . ALA A 1 254 ? -10.906 -2.796 -13.720 1.00 68.50 254 ALA A C 1
ATOM 1947 O O . ALA A 1 254 ? -9.760 -2.746 -14.164 1.00 68.50 254 ALA A O 1
ATOM 1948 N N . ILE A 1 255 ? -11.909 -2.142 -14.322 1.00 74.31 255 ILE A N 1
ATOM 1949 C CA . ILE A 1 255 ? -11.756 -1.243 -15.474 1.00 74.31 255 ILE A CA 1
ATOM 1950 C C . ILE A 1 255 ? -10.801 -0.062 -15.202 1.00 74.31 255 ILE A C 1
ATOM 1952 O O . ILE A 1 255 ? -10.089 0.359 -16.111 1.00 74.31 255 ILE A O 1
ATOM 1956 N N . LEU A 1 256 ? -10.764 0.466 -13.976 1.00 78.00 256 LEU A N 1
ATOM 1957 C CA . LEU A 1 256 ? -9.957 1.619 -13.578 1.00 78.00 256 LEU A CA 1
ATOM 1958 C C . LEU A 1 256 ? -8.493 1.223 -13.401 1.00 78.00 256 LEU A C 1
ATOM 1960 O O . LEU A 1 256 ? -7.636 1.868 -14.006 1.00 78.00 256 LEU A O 1
ATOM 1964 N N . ILE A 1 257 ? -8.222 0.104 -12.723 1.00 76.94 257 ILE A N 1
ATOM 1965 C CA . ILE A 1 257 ? -6.876 -0.484 -12.641 1.00 76.94 257 ILE A CA 1
ATOM 1966 C C . ILE A 1 257 ? -6.366 -0.823 -14.044 1.00 76.94 257 ILE A C 1
ATOM 1968 O O . ILE A 1 257 ? -5.247 -0.470 -14.415 1.00 76.94 257 ILE A O 1
ATOM 1972 N N . GLN A 1 258 ? -7.214 -1.418 -14.887 1.00 82.75 258 GLN A N 1
ATOM 1973 C CA . GLN A 1 258 ? -6.864 -1.693 -16.277 1.00 82.75 258 GLN A CA 1
ATOM 1974 C C . GLN A 1 258 ? -6.542 -0.411 -17.059 1.00 82.75 258 GLN A C 1
ATOM 1976 O O . GLN A 1 258 ? -5.595 -0.393 -17.843 1.00 82.75 258 GLN A O 1
ATOM 1981 N N . SER A 1 259 ? -7.305 0.668 -16.864 1.00 83.75 259 SER A N 1
ATOM 1982 C CA . SER A 1 259 ? -7.052 1.946 -17.541 1.00 83.75 259 SER A CA 1
ATOM 1983 C C . SER A 1 259 ? -5.729 2.579 -17.097 1.00 83.75 259 SER A C 1
ATOM 1985 O O . SER A 1 259 ? -4.943 3.021 -17.939 1.00 83.75 259 SER A O 1
ATOM 1987 N N . GLY A 1 260 ? -5.434 2.519 -15.796 1.00 84.25 260 GLY A N 1
ATOM 1988 C CA . GLY A 1 260 ? -4.156 2.904 -15.217 1.00 84.25 260 GLY A CA 1
ATOM 1989 C C . GLY A 1 260 ? -2.991 2.099 -15.783 1.00 84.25 260 GLY A C 1
ATOM 1990 O O . GLY A 1 260 ? -1.980 2.678 -16.176 1.00 84.25 260 GLY A O 1
ATOM 1991 N N . LEU A 1 261 ? -3.154 0.779 -15.916 1.00 87.56 261 LEU A N 1
ATOM 1992 C CA . LEU A 1 261 ? -2.143 -0.128 -16.466 1.00 87.56 261 LEU A CA 1
ATOM 1993 C C . LEU A 1 261 ? -1.704 0.291 -17.869 1.00 87.56 261 LEU A C 1
ATOM 1995 O O . LEU A 1 261 ? -0.505 0.365 -18.147 1.00 87.56 261 LEU A O 1
ATOM 1999 N N . VAL A 1 262 ? -2.662 0.613 -18.743 1.00 90.56 262 VAL A N 1
ATOM 2000 C CA . VAL A 1 262 ? -2.365 1.084 -20.105 1.00 90.56 262 VAL A CA 1
ATOM 2001 C C . VAL A 1 262 ? -1.529 2.362 -20.059 1.00 90.56 262 VAL A C 1
ATOM 2003 O O . VAL A 1 262 ? -0.529 2.461 -20.773 1.00 90.56 262 VAL A O 1
ATOM 2006 N N . ILE A 1 263 ? -1.898 3.320 -19.202 1.00 90.75 263 ILE A N 1
ATOM 2007 C CA . ILE A 1 263 ? -1.171 4.587 -19.044 1.00 90.75 263 ILE A CA 1
ATOM 2008 C C . ILE A 1 263 ? 0.247 4.319 -18.523 1.00 90.75 263 ILE A C 1
ATOM 2010 O O . ILE A 1 263 ? 1.214 4.829 -19.091 1.00 90.75 263 ILE A O 1
ATOM 2014 N N . GLY A 1 264 ? 0.383 3.476 -17.498 1.00 85.50 264 GLY A N 1
ATOM 2015 C CA . GLY A 1 264 ? 1.661 3.098 -16.896 1.00 85.50 264 GLY A CA 1
ATOM 2016 C C . GLY A 1 264 ? 2.623 2.457 -17.893 1.00 85.50 264 GLY A C 1
ATOM 2017 O O . GLY A 1 264 ? 3.759 2.912 -18.016 1.00 85.50 264 GLY A O 1
ATOM 2018 N N . ILE A 1 265 ? 2.164 1.462 -18.665 1.00 86.94 265 ILE A N 1
ATOM 2019 C CA . ILE A 1 265 ? 2.988 0.793 -19.689 1.00 86.94 265 ILE A CA 1
ATOM 2020 C C . ILE A 1 265 ? 3.399 1.783 -20.786 1.00 86.94 265 ILE A C 1
ATOM 2022 O O . ILE A 1 265 ? 4.558 1.807 -21.208 1.00 86.94 265 ILE A O 1
ATOM 2026 N N . CYS A 1 266 ? 2.469 2.626 -21.253 1.00 89.81 266 CYS A N 1
ATOM 2027 C CA . CYS A 1 266 ? 2.775 3.643 -22.261 1.00 89.81 266 CYS A CA 1
ATOM 2028 C C . CYS A 1 266 ? 3.862 4.607 -21.768 1.00 89.81 266 CYS A C 1
ATOM 2030 O O . CYS A 1 266 ? 4.851 4.821 -22.467 1.00 89.81 266 CYS A O 1
ATOM 2032 N N . LEU A 1 267 ? 3.707 5.159 -20.562 1.00 89.06 267 LEU A N 1
ATOM 2033 C CA . LEU A 1 267 ? 4.662 6.105 -19.981 1.00 89.06 267 LEU A CA 1
ATOM 2034 C C . LEU A 1 267 ? 6.009 5.446 -19.647 1.00 89.06 267 LEU A C 1
ATOM 2036 O O . LEU A 1 267 ? 7.053 6.054 -19.883 1.00 89.06 267 LEU A O 1
ATOM 2040 N N . GLY A 1 268 ? 6.016 4.202 -19.163 1.00 84.31 268 GLY A N 1
ATOM 2041 C CA . GLY A 1 268 ? 7.241 3.450 -18.870 1.00 84.31 268 GLY A CA 1
ATOM 2042 C C . GLY A 1 268 ? 8.059 3.113 -20.123 1.00 84.31 268 GLY A C 1
ATOM 2043 O O . GLY A 1 268 ? 9.291 3.207 -20.127 1.00 84.31 268 GLY A O 1
ATOM 2044 N N . ASN A 1 269 ? 7.387 2.804 -21.236 1.00 85.75 269 ASN A N 1
ATOM 2045 C CA . ASN A 1 269 ? 8.053 2.596 -22.527 1.00 85.75 269 ASN A CA 1
ATOM 2046 C C . ASN A 1 269 ? 8.678 3.888 -23.080 1.00 85.75 269 ASN A C 1
ATOM 2048 O O . ASN A 1 269 ? 9.667 3.819 -23.804 1.00 85.75 269 ASN A O 1
ATOM 2052 N N . MET A 1 270 ? 8.141 5.049 -22.696 1.00 87.00 270 MET A N 1
ATOM 2053 C CA . MET A 1 270 ? 8.659 6.382 -23.034 1.00 87.00 270 MET A CA 1
ATOM 2054 C C . MET A 1 270 ? 9.681 6.916 -22.008 1.00 87.00 270 MET A C 1
ATOM 2056 O O . MET A 1 270 ? 9.992 8.102 -22.020 1.00 87.00 270 MET A O 1
ATOM 2060 N N . GLU A 1 271 ? 10.190 6.061 -21.111 1.00 84.44 271 GLU A N 1
ATOM 2061 C CA . GLU A 1 271 ? 11.160 6.398 -20.051 1.00 84.44 271 GLU A CA 1
ATOM 2062 C C . GLU A 1 271 ? 10.664 7.415 -19.000 1.00 84.44 271 GLU A C 1
ATOM 2064 O O . GLU A 1 271 ? 11.458 8.003 -18.263 1.00 84.44 271 GLU A O 1
ATOM 2069 N N . TYR A 1 272 ? 9.344 7.573 -18.856 1.00 88.00 272 TYR A N 1
ATOM 2070 C CA . TYR A 1 272 ? 8.712 8.429 -17.841 1.00 88.00 272 TYR A CA 1
ATOM 2071 C C . TYR A 1 272 ? 8.291 7.678 -16.564 1.00 88.00 272 TYR A C 1
ATOM 2073 O O . TYR A 1 272 ? 7.575 8.231 -15.729 1.00 88.00 272 TYR A O 1
ATOM 2081 N N . SER A 1 273 ? 8.754 6.440 -16.376 1.00 84.62 273 SER A N 1
ATOM 2082 C CA . SER A 1 273 ? 8.470 5.601 -15.199 1.00 84.62 273 SER A CA 1
ATOM 2083 C C . SER A 1 273 ? 8.783 6.300 -13.869 1.00 84.62 273 SER A C 1
ATOM 2085 O O . SER A 1 273 ? 7.965 6.275 -12.954 1.00 84.62 273 SER A O 1
ATOM 2087 N N . GLY A 1 274 ? 9.897 7.035 -13.779 1.00 87.12 274 GLY A N 1
ATOM 2088 C CA . GLY A 1 274 ? 10.271 7.769 -12.562 1.00 87.12 274 GLY A CA 1
ATOM 2089 C C . GLY A 1 274 ? 9.248 8.830 -12.120 1.00 87.12 274 GLY A C 1
ATOM 2090 O O . GLY A 1 274 ? 9.022 9.016 -10.922 1.00 87.12 274 GLY A O 1
ATOM 2091 N N . PHE A 1 275 ? 8.574 9.492 -13.071 1.00 91.00 275 PHE A N 1
ATOM 2092 C CA . PHE A 1 275 ? 7.487 10.429 -12.762 1.00 91.00 275 PHE A CA 1
ATOM 2093 C C . PHE A 1 275 ? 6.241 9.699 -12.268 1.00 91.00 275 PHE A C 1
ATOM 2095 O O . PHE A 1 275 ? 5.600 10.170 -11.330 1.00 91.00 275 PHE A O 1
ATOM 2102 N N . VAL A 1 276 ? 5.929 8.544 -12.865 1.00 91.62 276 VAL A N 1
ATOM 2103 C CA . VAL A 1 276 ? 4.821 7.692 -12.422 1.00 91.62 276 VAL A CA 1
ATOM 2104 C C . VAL A 1 276 ? 5.051 7.246 -10.980 1.00 91.62 276 VAL A C 1
ATOM 2106 O O . VAL A 1 276 ? 4.176 7.458 -10.147 1.00 91.62 276 VAL A O 1
ATOM 2109 N N . PHE A 1 277 ? 6.242 6.740 -10.648 1.00 92.31 277 PHE A N 1
ATOM 2110 C CA . PHE A 1 277 ? 6.562 6.309 -9.283 1.00 92.31 277 PHE A CA 1
ATOM 2111 C C . PHE A 1 277 ? 6.593 7.464 -8.279 1.00 92.31 277 PHE A C 1
ATOM 2113 O O . PHE A 1 277 ? 6.115 7.307 -7.160 1.00 92.31 277 PHE A O 1
ATOM 2120 N N . SER A 1 278 ? 7.092 8.642 -8.672 1.00 92.69 278 SER A N 1
ATOM 2121 C CA . SER A 1 278 ? 7.058 9.837 -7.811 1.00 92.69 278 SER A CA 1
ATOM 2122 C C . SER A 1 278 ? 5.625 10.240 -7.473 1.00 92.69 278 SER A C 1
ATOM 2124 O O . SER A 1 278 ? 5.307 10.537 -6.321 1.00 92.69 278 SER A O 1
ATOM 2126 N N . PHE A 1 279 ? 4.757 10.256 -8.487 1.00 92.75 279 PHE A N 1
ATOM 2127 C CA . PHE A 1 279 ? 3.357 10.620 -8.324 1.00 92.75 279 PHE A CA 1
ATOM 2128 C C . PHE A 1 279 ? 2.601 9.578 -7.494 1.00 92.75 279 PHE A C 1
ATOM 2130 O O . PHE A 1 279 ? 1.927 9.942 -6.531 1.00 92.75 279 PHE A O 1
ATOM 2137 N N . ALA A 1 280 ? 2.790 8.293 -7.801 1.00 91.56 280 ALA A N 1
ATOM 2138 C CA . ALA A 1 280 ? 2.202 7.187 -7.058 1.00 91.56 280 ALA A CA 1
ATOM 2139 C C . ALA A 1 280 ? 2.653 7.168 -5.592 1.00 91.56 280 ALA A C 1
ATOM 2141 O O . ALA A 1 280 ? 1.817 7.113 -4.698 1.00 91.56 280 ALA A O 1
ATOM 2142 N N . GLY A 1 281 ? 3.953 7.322 -5.321 1.00 93.19 281 GLY A N 1
ATOM 2143 C CA . GLY A 1 281 ? 4.481 7.351 -3.955 1.00 93.19 281 GLY A CA 1
ATOM 2144 C C . GLY A 1 281 ? 3.912 8.506 -3.129 1.00 93.19 281 GLY A C 1
ATOM 2145 O O . GLY A 1 281 ? 3.577 8.329 -1.957 1.00 93.19 281 GLY A O 1
ATOM 2146 N N . GLY A 1 282 ? 3.735 9.679 -3.747 1.00 92.94 282 GLY A N 1
ATOM 2147 C CA . GLY A 1 282 ? 3.057 10.812 -3.118 1.00 92.94 282 GLY A CA 1
ATOM 2148 C C . GLY A 1 282 ? 1.589 10.520 -2.797 1.00 92.94 282 GLY A C 1
ATOM 2149 O O . GLY A 1 282 ? 1.137 10.813 -1.688 1.00 92.94 282 GLY A O 1
ATOM 2150 N N . LEU A 1 283 ? 0.857 9.911 -3.735 1.00 91.31 283 LEU A N 1
ATOM 2151 C CA . LEU A 1 283 ? -0.549 9.563 -3.533 1.00 91.31 283 LEU A CA 1
ATOM 2152 C C . LEU A 1 283 ? -0.727 8.475 -2.465 1.00 91.31 283 LEU A C 1
ATOM 2154 O O . LEU A 1 283 ? -1.590 8.611 -1.605 1.00 91.31 283 LEU A O 1
ATOM 2158 N N . PHE A 1 284 ? 0.118 7.447 -2.458 1.00 91.56 284 PHE A N 1
ATOM 2159 C CA . PHE A 1 284 ? 0.062 6.346 -1.492 1.00 91.56 284 PHE A CA 1
ATOM 2160 C C . PHE A 1 284 ? 0.271 6.845 -0.057 1.00 91.56 284 PHE A C 1
ATOM 2162 O O . PHE A 1 284 ? -0.474 6.485 0.862 1.00 91.56 284 PHE A O 1
ATOM 2169 N N . LEU A 1 285 ? 1.232 7.756 0.145 1.00 93.38 285 LEU A N 1
ATOM 2170 C CA . LEU A 1 285 ? 1.406 8.431 1.434 1.00 93.38 285 LEU A CA 1
ATOM 2171 C C . LEU A 1 285 ? 0.205 9.311 1.785 1.00 93.38 285 LEU A C 1
ATOM 2173 O O . LEU A 1 285 ? -0.236 9.304 2.934 1.00 93.38 285 LEU A O 1
ATOM 2177 N N . PHE A 1 286 ? -0.344 10.050 0.819 1.00 91.75 286 PHE A N 1
ATOM 2178 C CA . PHE A 1 286 ? -1.525 10.880 1.042 1.00 91.75 286 PHE A CA 1
ATOM 2179 C C . PHE A 1 286 ? -2.737 10.046 1.482 1.00 91.75 286 PHE A C 1
ATOM 2181 O O . PHE A 1 286 ? -3.347 10.373 2.499 1.00 91.75 286 PHE A O 1
ATOM 2188 N N . ILE A 1 287 ? -3.052 8.951 0.785 1.00 88.31 287 ILE A N 1
ATOM 2189 C CA . ILE A 1 287 ? -4.160 8.040 1.120 1.00 88.31 287 ILE A CA 1
ATOM 2190 C C . ILE A 1 287 ? -3.945 7.434 2.508 1.00 88.31 287 ILE A C 1
ATOM 2192 O O . ILE A 1 287 ? -4.834 7.498 3.358 1.00 88.31 287 ILE A O 1
ATOM 2196 N N . THR A 1 288 ? -2.739 6.934 2.793 1.00 91.56 288 THR A N 1
ATOM 2197 C CA . THR A 1 288 ? -2.406 6.392 4.120 1.00 91.56 288 THR A CA 1
ATOM 2198 C C . THR A 1 288 ? -2.687 7.418 5.223 1.00 91.56 288 THR A C 1
ATOM 2200 O O . THR A 1 288 ? -3.318 7.100 6.234 1.00 91.56 288 THR A O 1
ATOM 2203 N N . LEU A 1 289 ? -2.216 8.656 5.051 1.00 90.69 289 LEU A N 1
ATOM 2204 C CA . LEU A 1 289 ? -2.282 9.683 6.092 1.00 90.69 289 LEU A CA 1
ATOM 2205 C C . LEU A 1 289 ? -3.673 10.301 6.241 1.00 90.69 289 LEU A C 1
ATOM 2207 O O . LEU A 1 289 ? -4.050 10.675 7.350 1.00 90.69 289 LEU A O 1
ATOM 2211 N N . THR A 1 290 ? -4.421 10.440 5.147 1.00 86.81 290 THR A N 1
ATOM 2212 C CA . THR A 1 290 ? -5.684 11.198 5.127 1.00 86.81 290 THR A CA 1
ATOM 2213 C C . THR A 1 290 ? -6.933 10.331 5.106 1.00 86.81 290 THR A C 1
ATOM 2215 O O . THR A 1 290 ? -7.991 10.814 5.500 1.00 86.81 290 THR A O 1
ATOM 2218 N N . HIS A 1 291 ? -6.822 9.067 4.701 1.00 85.38 291 HIS A N 1
ATOM 2219 C CA . HIS A 1 291 ? -7.948 8.144 4.636 1.00 85.38 291 HIS A CA 1
ATOM 2220 C C . HIS A 1 291 ? -7.800 7.005 5.649 1.00 85.38 291 HIS A C 1
ATOM 2222 O O . HIS A 1 291 ? -8.586 6.915 6.593 1.00 85.38 291 HIS A O 1
ATOM 2228 N N . LEU A 1 292 ? -6.740 6.197 5.535 1.00 89.19 292 LEU A N 1
ATOM 2229 C CA . LEU A 1 292 ? -6.602 4.984 6.349 1.00 89.19 292 LEU A CA 1
ATOM 2230 C C . LEU A 1 292 ? -6.292 5.283 7.821 1.00 89.19 292 LEU A C 1
ATOM 2232 O O . LEU A 1 292 ? -6.888 4.699 8.724 1.00 89.19 292 LEU A O 1
ATOM 2236 N N . THR A 1 293 ? -5.388 6.233 8.083 1.00 91.06 293 THR A N 1
ATOM 2237 C CA . THR A 1 293 ? -5.002 6.597 9.455 1.00 91.06 293 THR A CA 1
ATOM 2238 C C . THR A 1 293 ? -6.180 7.176 10.259 1.00 91.06 293 THR A C 1
ATOM 2240 O O . THR A 1 293 ? -6.375 6.753 11.403 1.00 91.06 293 THR A O 1
ATOM 2243 N N . PRO A 1 294 ? -6.991 8.112 9.723 1.00 90.50 294 PRO A N 1
ATOM 2244 C CA . PRO A 1 294 ? -8.202 8.569 10.405 1.00 90.50 294 PRO A CA 1
ATOM 2245 C C . PRO A 1 294 ? -9.238 7.463 10.623 1.00 90.50 294 PRO A C 1
ATOM 2247 O O . PRO A 1 294 ? -9.818 7.403 11.705 1.00 90.50 294 PRO A O 1
ATOM 2250 N N . GLU A 1 295 ? -9.430 6.565 9.655 1.00 88.75 295 GLU A N 1
ATOM 2251 C CA . GLU A 1 295 ? -10.358 5.434 9.792 1.00 88.75 295 GLU A CA 1
ATOM 2252 C C . GLU A 1 295 ? -9.904 4.455 10.890 1.00 88.75 295 GLU A C 1
ATOM 2254 O O . GLU A 1 295 ? -10.689 3.996 11.717 1.00 88.75 295 GLU A O 1
ATOM 2259 N N . MET A 1 296 ? -8.601 4.195 11.007 1.00 90.69 296 MET A N 1
ATOM 2260 C CA . MET A 1 296 ? -8.065 3.409 12.122 1.00 90.69 296 MET A CA 1
ATOM 2261 C C . MET A 1 296 ? -8.337 4.069 13.477 1.00 90.69 296 MET A C 1
ATOM 2263 O O . MET A 1 296 ? -8.676 3.378 14.445 1.00 90.69 296 MET A O 1
ATOM 2267 N N . LYS A 1 297 ? -8.211 5.397 13.554 1.00 91.19 297 LYS A N 1
ATOM 2268 C CA . LYS A 1 297 ? -8.479 6.161 14.778 1.00 91.19 297 LYS A CA 1
ATOM 2269 C C . LYS A 1 297 ? -9.962 6.167 15.136 1.00 91.19 297 LYS A C 1
ATOM 2271 O O . LYS A 1 297 ? -10.273 5.963 16.305 1.00 91.19 297 LYS A O 1
ATOM 2276 N N . SER A 1 298 ? -10.866 6.298 14.164 1.00 90.75 298 SER A N 1
ATOM 2277 C CA . SER A 1 298 ? -12.314 6.237 14.416 1.00 90.75 298 SER A CA 1
ATOM 2278 C C . SER A 1 298 ? -12.704 4.895 15.053 1.00 90.75 298 SER A C 1
ATOM 2280 O O . SER A 1 298 ? -13.415 4.865 16.059 1.00 90.75 298 SER A O 1
ATOM 2282 N N . MET A 1 299 ? -12.125 3.783 14.580 1.00 89.31 299 MET A N 1
ATOM 2283 C CA . MET A 1 299 ? -12.322 2.460 15.184 1.00 89.31 299 MET A CA 1
ATOM 2284 C C . MET A 1 299 ? -11.778 2.352 16.617 1.00 89.31 299 MET A C 1
ATOM 2286 O O . MET A 1 299 ? -12.292 1.549 17.403 1.00 89.31 299 MET A O 1
ATOM 2290 N N . ILE A 1 300 ? -10.713 3.085 16.959 1.00 91.88 300 ILE A N 1
ATOM 2291 C CA . ILE A 1 300 ? -10.175 3.156 18.327 1.00 91.88 300 ILE A CA 1
ATOM 2292 C C . ILE A 1 300 ? -11.095 3.995 19.210 1.00 91.88 300 ILE A C 1
ATOM 2294 O O . ILE A 1 300 ? -11.401 3.561 20.323 1.00 91.88 300 ILE A O 1
ATOM 2298 N N . ASP A 1 301 ? -11.568 5.136 18.711 1.00 90.06 301 ASP A N 1
ATOM 2299 C CA . ASP A 1 301 ? -12.493 6.025 19.413 1.00 90.06 301 ASP A CA 1
ATOM 2300 C C . ASP A 1 301 ? -13.808 5.316 19.749 1.00 90.06 301 ASP A C 1
ATOM 2302 O O . ASP A 1 301 ? -14.300 5.428 20.873 1.00 90.06 301 ASP A O 1
ATOM 2306 N N . GLU A 1 302 ? -14.327 4.484 18.842 1.00 89.06 302 GLU A N 1
ATOM 2307 C CA . GLU A 1 302 ? -15.462 3.605 19.136 1.00 89.06 302 GLU A CA 1
ATOM 2308 C C . GLU A 1 302 ? -15.189 2.694 20.346 1.00 89.06 302 GLU A C 1
ATOM 2310 O O . GLU A 1 302 ? -16.031 2.585 21.237 1.00 89.06 302 GLU A O 1
ATOM 2315 N N . ASN A 1 303 ? -14.001 2.084 20.449 1.00 87.75 303 ASN A N 1
ATOM 2316 C CA . ASN A 1 303 ? -13.661 1.239 21.605 1.00 87.75 303 ASN A CA 1
ATOM 2317 C C . ASN A 1 303 ? -13.436 2.036 22.884 1.00 87.75 303 ASN A C 1
ATOM 2319 O O . ASN A 1 303 ? -13.646 1.502 23.973 1.00 87.75 303 ASN A O 1
ATOM 2323 N N . LEU A 1 304 ? -12.972 3.284 22.774 1.00 88.50 304 LEU A N 1
ATOM 2324 C CA . LEU A 1 304 ? -12.806 4.157 23.932 1.00 88.50 304 LEU A CA 1
ATOM 2325 C C . LEU A 1 304 ? -14.146 4.393 24.628 1.00 88.50 304 LEU A C 1
ATOM 2327 O O . LEU A 1 304 ? -14.168 4.467 25.857 1.00 88.50 304 LEU A O 1
ATOM 2331 N N . THR A 1 305 ? -15.253 4.423 23.873 1.00 86.50 305 THR A N 1
ATOM 2332 C CA . THR A 1 305 ? -16.603 4.518 24.453 1.00 86.50 305 THR A CA 1
ATOM 2333 C C . THR A 1 305 ? -17.008 3.281 25.258 1.00 86.50 305 THR A C 1
ATOM 2335 O O . THR A 1 305 ? -17.793 3.402 26.198 1.00 86.50 305 THR A O 1
ATOM 2338 N N . GLU A 1 306 ? -16.461 2.104 24.936 1.00 86.56 306 GLU A N 1
ATOM 2339 C CA . GLU A 1 306 ? -16.709 0.865 25.679 1.00 86.56 306 GLU A CA 1
ATOM 2340 C C . GLU A 1 306 ? -15.798 0.757 26.909 1.00 86.56 306 GLU A C 1
ATOM 2342 O O . GLU A 1 306 ? -16.263 0.553 28.031 1.00 86.56 306 GLU A O 1
ATOM 2347 N N . SER A 1 307 ? -14.480 0.849 26.706 1.00 89.19 307 SER A N 1
ATOM 2348 C CA . SER A 1 307 ? -13.466 0.762 27.760 1.00 89.19 307 SER A CA 1
ATOM 2349 C C . SER A 1 307 ? -12.079 1.098 27.219 1.00 89.19 307 SER A C 1
ATOM 2351 O O . SER A 1 307 ? -11.696 0.656 26.133 1.00 89.19 307 SER A O 1
ATOM 2353 N N . LYS A 1 308 ? -11.240 1.742 28.043 1.00 88.94 308 LYS A N 1
ATOM 2354 C CA . LYS A 1 308 ? -9.815 1.950 27.726 1.00 88.94 308 LYS A CA 1
ATOM 2355 C C . LYS A 1 308 ? -9.097 0.638 27.386 1.00 88.94 308 LYS A C 1
ATOM 2357 O O . LYS A 1 308 ? -8.251 0.619 26.499 1.00 88.94 308 LYS A O 1
ATOM 2362 N N . SER A 1 309 ? -9.459 -0.478 28.029 1.00 89.75 309 SER A N 1
ATOM 2363 C CA . SER A 1 309 ? -8.861 -1.790 27.732 1.00 89.75 309 SER A CA 1
ATOM 2364 C C . SER A 1 309 ? -9.222 -2.303 26.332 1.00 89.75 309 SER A C 1
ATOM 2366 O O . SER A 1 309 ? -8.381 -2.926 25.684 1.00 89.75 309 SER A O 1
ATOM 2368 N N . SER A 1 310 ? -10.446 -2.038 25.862 1.00 90.06 310 SER A N 1
ATOM 2369 C CA . SER A 1 310 ? -10.888 -2.379 24.502 1.00 90.06 310 SER A CA 1
ATOM 2370 C C . SER A 1 310 ? -10.131 -1.540 23.468 1.00 90.06 310 SER A C 1
ATOM 2372 O O . SER A 1 310 ? -9.642 -2.072 22.472 1.00 90.06 310 SER A O 1
ATOM 2374 N N . ALA A 1 311 ? -9.917 -0.249 23.750 1.00 92.25 311 ALA A N 1
ATOM 2375 C CA . ALA A 1 311 ? -9.134 0.640 22.890 1.00 92.25 311 ALA A CA 1
ATOM 2376 C C . ALA A 1 311 ? -7.672 0.199 22.747 1.00 92.25 311 ALA A C 1
ATOM 2378 O O . ALA A 1 311 ? -7.168 0.123 21.628 1.00 92.25 311 ALA A O 1
ATOM 2379 N N . TYR A 1 312 ? -7.010 -0.181 23.847 1.00 93.81 312 TYR A N 1
ATOM 2380 C CA . TYR A 1 312 ? -5.655 -0.742 23.781 1.00 93.81 312 TYR A CA 1
ATOM 2381 C C . TYR A 1 312 ? -5.605 -2.059 22.997 1.00 93.81 312 TYR A C 1
ATOM 2383 O O . TYR A 1 312 ? -4.679 -2.265 22.215 1.00 93.81 312 TYR A O 1
ATOM 2391 N N . SER A 1 313 ? -6.599 -2.939 23.159 1.00 92.56 313 SER A N 1
ATOM 2392 C CA . SER A 1 313 ? -6.686 -4.176 22.372 1.00 92.56 313 SER A CA 1
ATOM 2393 C C . SER A 1 313 ? -6.886 -3.893 20.877 1.00 92.56 313 SER A C 1
ATOM 2395 O O . SER A 1 313 ? -6.221 -4.513 20.045 1.00 92.56 313 SER A O 1
ATOM 2397 N N . GLY A 1 314 ? -7.731 -2.917 20.530 1.00 92.62 314 GLY A N 1
ATOM 2398 C CA . GLY A 1 314 ? -7.922 -2.452 19.155 1.00 92.62 314 GLY A CA 1
ATOM 2399 C C . GLY A 1 314 ? -6.639 -1.890 18.540 1.00 92.62 314 GLY A C 1
ATOM 2400 O O . GLY A 1 314 ? -6.267 -2.294 17.439 1.00 92.62 314 GLY A O 1
ATOM 2401 N N . LEU A 1 315 ? -5.923 -1.040 19.282 1.00 95.00 315 LEU A N 1
ATOM 2402 C CA . LEU A 1 315 ? -4.637 -0.481 18.863 1.00 95.00 315 LEU A CA 1
ATOM 2403 C C . LEU A 1 315 ? -3.579 -1.572 18.644 1.00 95.00 315 LEU A C 1
ATOM 2405 O O . LEU A 1 315 ? -2.842 -1.523 17.661 1.00 95.00 315 LEU A O 1
ATOM 2409 N N . LEU A 1 316 ? -3.497 -2.569 19.531 1.00 95.50 316 LEU A N 1
ATOM 2410 C CA . LEU A 1 316 ? -2.572 -3.696 19.369 1.00 95.50 316 LEU A CA 1
ATOM 2411 C C . LEU A 1 316 ? -2.863 -4.477 18.087 1.00 95.50 316 LEU A C 1
ATOM 2413 O O . LEU A 1 316 ? -1.943 -4.786 17.335 1.00 95.50 316 LEU A O 1
ATOM 2417 N N . LEU A 1 317 ? -4.137 -4.760 17.815 1.00 94.12 317 LEU A N 1
ATOM 2418 C CA . LEU A 1 317 ? -4.536 -5.515 16.633 1.00 94.12 317 LEU A CA 1
ATOM 2419 C C . LEU A 1 317 ? -4.217 -4.768 15.330 1.00 94.12 317 LEU A C 1
ATOM 2421 O O . LEU A 1 317 ? -3.696 -5.362 14.388 1.00 94.12 317 LEU A O 1
ATOM 2425 N N . GLN A 1 318 ? -4.467 -3.460 15.301 1.00 95.06 318 GLN A N 1
ATOM 2426 C CA . GLN A 1 318 ? -4.096 -2.597 14.180 1.00 95.06 318 GLN A CA 1
ATOM 2427 C C . GLN A 1 318 ? -2.577 -2.546 13.964 1.00 95.06 318 GLN A C 1
ATOM 2429 O O . GLN A 1 318 ? -2.115 -2.641 12.830 1.00 95.06 318 GLN A O 1
ATOM 2434 N N . ASN A 1 319 ? -1.787 -2.467 15.041 1.00 95.81 319 ASN A N 1
ATOM 2435 C CA . ASN A 1 319 ? -0.324 -2.485 14.957 1.00 95.81 319 ASN A CA 1
ATOM 2436 C C . ASN A 1 319 ? 0.229 -3.810 14.439 1.00 95.81 319 ASN A C 1
ATOM 2438 O O . ASN A 1 319 ? 1.201 -3.805 13.689 1.00 95.81 319 ASN A O 1
ATOM 2442 N N . ILE A 1 320 ? -0.388 -4.935 14.813 1.00 96.50 320 ILE A N 1
ATOM 2443 C CA . ILE A 1 320 ? -0.038 -6.240 14.242 1.00 96.50 320 ILE A CA 1
ATOM 2444 C C . ILE A 1 320 ? -0.231 -6.197 12.725 1.00 96.50 320 ILE A C 1
ATOM 2446 O O . ILE A 1 320 ? 0.681 -6.584 12.000 1.00 96.50 320 ILE A O 1
ATOM 2450 N N . GLY A 1 321 ? -1.364 -5.675 12.246 1.00 94.88 321 GLY A N 1
ATOM 2451 C CA . GLY A 1 321 ? -1.610 -5.477 10.815 1.00 94.88 321 GLY A CA 1
ATOM 2452 C C . GLY A 1 321 ? -0.539 -4.600 10.163 1.00 94.88 321 GLY A C 1
ATOM 2453 O O . GLY A 1 321 ? 0.147 -5.052 9.249 1.00 94.88 321 GLY A O 1
ATOM 2454 N N . MET A 1 322 ? -0.326 -3.389 10.688 1.00 95.31 322 MET A N 1
ATOM 2455 C CA . MET A 1 322 ? 0.631 -2.420 10.133 1.00 95.31 322 MET A CA 1
ATOM 2456 C C . MET A 1 322 ? 2.055 -2.963 10.050 1.00 95.31 322 MET A C 1
ATOM 2458 O O . MET A 1 322 ? 2.698 -2.866 9.005 1.00 95.31 322 MET A O 1
ATOM 2462 N N . LEU A 1 323 ? 2.554 -3.552 11.139 1.00 96.06 323 LEU A N 1
ATOM 2463 C CA . LEU A 1 323 ? 3.901 -4.116 11.177 1.00 96.06 323 LEU A CA 1
ATOM 2464 C C . LEU A 1 323 ? 4.019 -5.327 10.254 1.00 96.06 323 LEU A C 1
ATOM 2466 O O . LEU A 1 323 ? 5.060 -5.496 9.624 1.00 96.06 323 LEU A O 1
ATOM 2470 N N . THR A 1 324 ? 2.969 -6.144 10.140 1.00 95.00 324 THR A N 1
ATOM 2471 C CA . THR A 1 324 ? 2.948 -7.277 9.206 1.00 95.00 324 THR A CA 1
ATOM 2472 C C . THR A 1 324 ? 3.053 -6.787 7.764 1.00 95.00 324 THR A C 1
ATOM 2474 O O . THR A 1 324 ? 3.925 -7.263 7.041 1.00 95.00 324 THR A O 1
ATOM 2477 N N . GLY A 1 325 ? 2.243 -5.800 7.366 1.00 93.44 325 GLY A N 1
ATOM 2478 C CA . GLY A 1 325 ? 2.260 -5.234 6.012 1.00 93.44 325 GLY A CA 1
ATOM 2479 C C . GLY A 1 325 ? 3.605 -4.596 5.667 1.00 93.44 325 GLY A C 1
ATOM 2480 O O . GLY A 1 325 ? 4.222 -4.923 4.655 1.00 93.44 325 GLY A O 1
ATOM 2481 N N . ALA A 1 326 ? 4.145 -3.778 6.571 1.00 94.69 326 ALA A N 1
ATOM 2482 C CA . ALA A 1 326 ? 5.440 -3.143 6.355 1.00 94.69 326 ALA A CA 1
ATOM 2483 C C . ALA A 1 326 ? 6.615 -4.123 6.353 1.00 94.69 326 ALA A C 1
ATOM 2485 O O . ALA A 1 326 ? 7.544 -3.977 5.560 1.00 94.69 326 ALA A O 1
ATOM 2486 N N . THR A 1 327 ? 6.580 -5.148 7.208 1.00 93.38 327 THR A N 1
ATOM 2487 C CA . THR A 1 327 ? 7.608 -6.198 7.221 1.00 93.38 327 THR A CA 1
ATOM 2488 C C . THR A 1 327 ? 7.556 -7.019 5.939 1.00 93.38 327 THR A C 1
ATOM 2490 O O . THR A 1 327 ? 8.604 -7.302 5.361 1.00 93.38 327 THR A O 1
ATOM 2493 N N . LEU A 1 328 ? 6.355 -7.366 5.463 1.00 91.75 328 LEU A N 1
ATOM 2494 C CA . LEU A 1 328 ? 6.157 -8.050 4.188 1.00 91.75 328 LEU A CA 1
ATOM 2495 C C . LEU A 1 328 ? 6.795 -7.243 3.047 1.00 91.75 328 LEU A C 1
ATOM 2497 O O . LEU A 1 328 ? 7.636 -7.774 2.322 1.00 91.75 328 LEU A O 1
ATOM 2501 N N . MET A 1 329 ? 6.479 -5.949 2.946 1.00 90.19 329 MET A N 1
ATOM 2502 C CA . MET A 1 329 ? 7.039 -5.071 1.913 1.00 90.19 329 MET A CA 1
ATOM 2503 C C . MET A 1 329 ? 8.551 -4.885 2.045 1.00 90.19 329 MET A C 1
ATOM 2505 O O . MET A 1 329 ? 9.269 -4.919 1.044 1.00 90.19 329 MET A O 1
ATOM 2509 N N . TYR A 1 330 ? 9.062 -4.742 3.269 1.00 90.56 330 TYR A N 1
ATOM 2510 C CA . TYR A 1 330 ? 10.496 -4.647 3.530 1.00 90.56 330 TYR A CA 1
ATOM 2511 C C . TYR A 1 330 ? 11.241 -5.903 3.064 1.00 90.56 330 TYR A C 1
ATOM 2513 O O . TYR A 1 330 ? 12.283 -5.804 2.412 1.00 90.56 330 TYR A O 1
ATOM 2521 N N . ILE A 1 331 ? 10.703 -7.089 3.368 1.00 88.31 331 ILE A N 1
ATOM 2522 C CA . ILE A 1 331 ? 11.280 -8.363 2.935 1.00 88.31 331 ILE A CA 1
ATOM 2523 C C . ILE A 1 331 ? 11.257 -8.439 1.411 1.00 88.31 331 ILE A C 1
ATOM 2525 O O . ILE A 1 331 ? 12.311 -8.670 0.822 1.00 88.31 331 ILE A O 1
ATOM 2529 N N . ILE A 1 332 ? 10.115 -8.202 0.764 1.00 85.12 332 ILE A N 1
ATOM 2530 C CA . ILE A 1 332 ? 9.995 -8.276 -0.701 1.00 85.12 332 ILE A CA 1
ATOM 2531 C C . ILE A 1 332 ? 11.024 -7.361 -1.382 1.00 85.12 332 ILE A C 1
ATOM 2533 O O . ILE A 1 332 ? 11.717 -7.796 -2.300 1.00 85.12 332 ILE A O 1
ATOM 2537 N N . THR A 1 333 ? 11.194 -6.144 -0.865 1.00 82.38 333 THR A N 1
ATOM 2538 C CA . THR A 1 333 ? 12.093 -5.134 -1.439 1.00 82.38 333 THR A CA 1
ATOM 2539 C C . THR A 1 333 ? 13.573 -5.455 -1.200 1.00 82.38 333 THR A C 1
ATOM 2541 O O . THR A 1 333 ? 14.389 -5.392 -2.113 1.00 82.38 333 THR A O 1
ATOM 2544 N N . PHE A 1 334 ? 13.965 -5.801 0.033 1.00 81.88 334 PHE A N 1
ATOM 2545 C CA . PHE A 1 334 ? 15.383 -5.807 0.427 1.00 81.88 334 PHE A CA 1
ATOM 2546 C C . PHE A 1 334 ? 15.998 -7.190 0.659 1.00 81.88 334 PHE A C 1
ATOM 2548 O O . PHE A 1 334 ? 17.228 -7.291 0.743 1.00 81.88 334 PHE A O 1
ATOM 2555 N N . SER A 1 335 ? 15.192 -8.251 0.777 1.00 72.31 335 SER A N 1
ATOM 2556 C CA . SER A 1 335 ? 15.704 -9.620 0.973 1.00 72.31 335 SER A CA 1
ATOM 2557 C C . SER A 1 335 ? 16.194 -10.276 -0.321 1.00 72.31 335 SER A C 1
ATOM 2559 O O . SER A 1 335 ? 16.796 -11.345 -0.272 1.00 72.31 335 SER A O 1
ATOM 2561 N N . GLY A 1 336 ? 15.965 -9.641 -1.476 1.00 61.06 336 GLY A N 1
ATOM 2562 C CA . GLY A 1 336 ? 16.340 -10.192 -2.776 1.00 61.06 336 GLY A CA 1
ATOM 2563 C C . GLY A 1 336 ? 15.516 -11.414 -3.189 1.00 61.06 336 GLY A C 1
ATOM 2564 O O . GLY A 1 336 ? 15.879 -12.060 -4.163 1.00 61.06 336 GLY A O 1
ATOM 2565 N N . PHE A 1 337 ? 14.411 -11.721 -2.494 1.00 52.44 337 PHE A N 1
ATOM 2566 C CA . PHE A 1 337 ? 13.526 -12.856 -2.795 1.00 52.44 337 PHE A CA 1
ATOM 2567 C C . PHE A 1 337 ? 13.038 -12.876 -4.252 1.00 52.44 337 PHE A C 1
ATOM 2569 O O . PHE A 1 337 ? 12.773 -13.938 -4.801 1.00 52.44 337 PHE A O 1
ATOM 2576 N N . MET A 1 338 ? 12.963 -11.708 -4.891 1.00 51.94 338 MET A N 1
ATOM 2577 C CA . MET A 1 338 ? 12.513 -11.571 -6.274 1.00 51.94 338 MET A CA 1
ATOM 2578 C C . MET A 1 338 ? 13.633 -11.276 -7.280 1.00 51.94 338 MET A C 1
ATOM 2580 O O . MET A 1 338 ? 13.351 -11.031 -8.450 1.00 51.94 338 MET A O 1
ATOM 2584 N N . LYS A 1 339 ? 14.901 -11.332 -6.852 1.00 47.62 339 LYS A N 1
ATOM 2585 C CA . LYS A 1 339 ? 16.070 -11.307 -7.742 1.00 47.62 339 LYS A CA 1
ATOM 2586 C C . LYS A 1 339 ? 16.281 -12.705 -8.331 1.00 47.62 339 LYS A C 1
ATOM 2588 O O . LYS A 1 339 ? 17.192 -13.420 -7.915 1.00 47.62 339 LYS A O 1
ATOM 2593 N N . ILE A 1 340 ? 15.392 -13.107 -9.235 1.00 34.38 340 ILE A N 1
ATOM 2594 C CA . ILE A 1 340 ? 15.517 -14.319 -10.058 1.00 34.38 340 ILE A CA 1
ATOM 2595 C C . ILE A 1 340 ? 15.684 -13.881 -11.507 1.00 34.38 340 ILE A C 1
ATOM 2597 O O . ILE A 1 340 ? 14.895 -13.017 -11.944 1.00 34.38 340 ILE A O 1
#

Secondary structure (DSSP, 8-state):
------------TT-TT----------TTS--------TT---------PPPHHHHHHHHHHHHHHHHHHHHHHHHHHHH---HHHHHHHHHHHHHHHHHHHHHHIIIIIHHHHTT--TT-TTHHHHHHHHHHHHHHHHHHHHHHHHHT----------S------------------------------------S-----HHHHHHHHHHHHHHHHHHHHHHHHHHH-HHHHHHHHHHHHHHHTTTTTS--HHHHHHHHHHHHHHHHTT-HHHHHHHHHHHHHHHIIIIIHHHHHHHHHHHHHH-HHHHHHHHHHHHHHHHHHHHHHHHHHHS-TT--

Sequence (340 aa):
MLVYLSCYQCDNASRPNSCTVEFVSYEENYPIRSMAIPADNQMPISLSKKSTTAEAWIGGLVSVGIISLSGLVGAIFWPLLNDPNRKKTVMRLLLGLATGSLSSSAVFQLLPEAFKIPESFPDYRHTALIMWLSLWGLYMLETLAGIIFHKEEKKIGIDELSPSLQLTNGNGTEMKQISHGHGHSHNHKLTNKSMDDESPISTLALLVLFGDSLHNIIDGMSIGAAFSENVTTGISISIAIACEEFPHEIGDFAILIQSGLVIGICLGNMEYSGFVFSFAGGLFLFITLTHLTPEMKSMIDENLTESKSSAYSGLLLQNIGMLTGATLMYIITFSGFMKI

Organism: NCBI:txid13131

Radius of gyration: 27.24 Å; Cα contacts (8 Å, |Δi|>4): 344; chains: 1; bounding box: 87×62×69 Å

Nearest PDB structures (foldseek):
  5aym-assembly1_A  TM=1.947E-01  e=7.549E+00  Bdellovibrio bacteriovorus HD100

Solvent-accessible surface area (backbone atoms only — not comparable to full-atom values): 19787 Å² total; per-residue (Å²): 139,80,84,76,87,80,85,74,82,88,85,62,101,81,66,98,76,77,87,84,85,76,85,79,72,98,59,100,81,69,87,84,76,83,79,81,78,63,84,86,65,78,70,78,78,77,70,77,69,63,34,50,73,67,57,17,52,52,53,35,53,52,44,52,52,51,39,56,49,46,14,53,50,42,60,61,48,56,73,70,49,80,44,72,65,57,46,54,54,50,51,40,27,37,50,17,19,16,41,15,19,37,39,33,36,18,51,64,52,24,45,38,53,30,68,65,55,61,89,81,48,83,59,52,66,59,51,37,50,52,53,50,50,49,56,53,48,50,52,49,51,54,50,50,47,50,66,71,64,59,70,86,85,78,84,80,81,82,75,85,76,87,75,90,81,82,88,83,89,84,91,83,88,88,89,90,80,94,77,88,77,88,76,86,78,87,77,90,73,91,71,94,80,81,95,78,87,81,79,75,74,50,69,65,60,53,50,51,54,49,51,55,50,50,51,34,24,39,53,14,21,46,25,12,18,25,13,31,48,25,61,50,55,16,54,51,50,38,53,40,50,42,55,39,41,47,71,59,36,86,72,71,57,59,66,36,26,52,52,13,24,55,52,11,33,55,37,18,72,70,72,42,30,34,58,50,24,47,52,41,22,53,47,33,42,47,44,28,62,70,49,48,49,52,53,56,46,52,61,30,53,58,25,48,76,76,32,67,68,49,20,53,52,48,49,51,43,23,47,51,16,20,52,49,23,28,49,52,47,48,42,58,66,71,67,49,80,53,76,119

InterPro domains:
  IPR003689 Zinc/iron permease [PF02535] (55-260)
  IPR050799 Zinc Iron Protein (ZIP) Transporter [PTHR12191] (49-333)

pLDDT: mean 71.24, std 23.9, range [23.45, 96.69]